Protein AF-A0A485AZN7-F1 (afdb_monomer_lite)

InterPro domains:
  IPR013689 ATP-dependent RNA helicase HrpB, C-terminal [PF08482] (53-185)

Secondary structure (DSSP, 8-state):
-HHHHHHH-GGGS---HHHHHHHHHHHHHHHH-TTS-PPP-SHHHHHHTHHHHTGGG-TT--SHHHHHTS-HHHHHHHHS-HHHHHHHHHHS-SEEE-TTS-EEEEE--SSSPPEEEEEGGGSTT--S--EETTTTEE-EEEEEPTTS-EEEEES-HHHHHHTTHHHHHHHHHHH-TTS---S-SSSS----S-TTSGGG------------------PPPPPP---------------------

pLDDT: mean 78.36, std 20.02, range [33.59, 95.06]

Radius of gyration: 31.73 Å; chains: 1; bounding box: 71×77×69 Å

Foldseek 3Di:
DLVVCLVVFPVLEQCDPLLVQLLLLLLVCCVLVVVDPRQDSPRVSCSVCCCQQPVVQCVPPDDSVVRRVTDNSVSVVVSDDPVVNVCSCQQVNQWDQFLLRDTWGWGGDNPDAIETEDALLSNQQAQFFDAGRVRRGGYFYQHAHPVSHGDDTDSTPNVCLVPVLVVVLVVCCVVPVQADRDNRRNRDRRDPDTPPPVVPDDPDDDDDDDDDDDDDDDDDDDDDDDDDDDDDDDDDDDDDDDDDD

Structure (mmCIF, N/CA/C/O backbone):
data_AF-A0A485AZN7-F1
#
_entry.id   AF-A0A485AZN7-F1
#
loop_
_atom_site.group_PDB
_atom_site.id
_atom_site.type_symbol
_atom_site.label_atom_id
_atom_site.label_alt_id
_atom_site.label_comp_id
_atom_site.label_asym_id
_atom_site.label_entity_id
_atom_site.label_seq_id
_atom_site.pdbx_PDB_ins_code
_atom_site.Cartn_x
_atom_site.Cartn_y
_atom_site.Cartn_z
_atom_site.occupancy
_atom_site.B_iso_or_equiv
_atom_site.auth_seq_id
_atom_site.auth_comp_id
_atom_site.auth_asym_id
_atom_site.auth_atom_id
_atom_site.pdbx_PDB_model_num
ATOM 1 N N . MET A 1 1 ? -14.462 -5.563 29.642 1.00 82.12 1 MET A N 1
ATOM 2 C CA . MET A 1 1 ? -14.001 -5.995 28.301 1.00 82.12 1 MET A CA 1
ATOM 3 C C . MET A 1 1 ? -12.682 -5.346 27.905 1.00 82.12 1 MET A C 1
ATOM 5 O O . MET A 1 1 ? -11.777 -6.098 27.582 1.00 82.12 1 MET A O 1
ATOM 9 N N . LEU A 1 2 ? -12.532 -4.016 27.990 1.00 84.88 2 LEU A N 1
ATOM 10 C CA . LEU A 1 2 ? -11.272 -3.328 27.648 1.00 84.88 2 LEU A CA 1
ATOM 11 C C . LEU A 1 2 ? -10.051 -3.851 28.419 1.00 84.88 2 LEU A C 1
ATOM 13 O O . LEU A 1 2 ? -9.043 -4.173 27.804 1.00 84.88 2 LEU A O 1
ATOM 17 N N . ASN A 1 3 ? -10.166 -4.065 29.733 1.00 85.94 3 ASN A N 1
ATOM 18 C CA . ASN A 1 3 ? -9.075 -4.665 30.520 1.00 85.94 3 ASN A CA 1
ATOM 19 C C . ASN A 1 3 ? -8.707 -6.080 30.042 1.00 85.94 3 ASN A C 1
ATOM 21 O O . ASN A 1 3 ? -7.535 -6.415 29.965 1.00 85.94 3 ASN A O 1
ATOM 25 N N . GLY A 1 4 ? -9.691 -6.872 29.608 1.00 84.81 4 GLY A N 1
ATOM 26 C CA . GLY A 1 4 ? -9.428 -8.190 29.026 1.00 84.81 4 GLY A CA 1
ATOM 27 C C . GLY A 1 4 ? -8.737 -8.128 27.657 1.00 84.81 4 GLY A C 1
ATOM 28 O O . GLY A 1 4 ? -8.046 -9.071 27.291 1.00 84.81 4 GLY A O 1
ATOM 29 N N . ILE A 1 5 ? -8.900 -7.030 26.908 1.00 86.06 5 ILE A N 1
ATOM 30 C CA . ILE A 1 5 ? -8.127 -6.764 25.682 1.00 86.06 5 ILE A CA 1
ATOM 31 C C . ILE A 1 5 ? -6.697 -6.356 26.053 1.00 86.06 5 ILE A C 1
ATOM 33 O O . ILE A 1 5 ? -5.763 -6.844 25.435 1.00 86.06 5 ILE A O 1
ATOM 37 N N . ARG A 1 6 ? -6.507 -5.540 27.099 1.00 88.69 6 ARG A N 1
ATOM 38 C CA . ARG A 1 6 ? -5.168 -5.186 27.607 1.00 88.69 6 ARG A CA 1
ATOM 39 C C . ARG A 1 6 ? -4.359 -6.403 28.039 1.00 88.69 6 ARG A C 1
ATOM 41 O O . ARG A 1 6 ? -3.183 -6.486 27.722 1.00 88.69 6 ARG A O 1
ATOM 48 N N . GLU A 1 7 ? -4.994 -7.353 28.718 1.00 86.50 7 GLU A N 1
ATOM 49 C CA . GLU A 1 7 ? -4.332 -8.576 29.187 1.00 86.50 7 GLU A CA 1
ATOM 50 C C . GLU A 1 7 ? -4.022 -9.567 28.058 1.00 86.50 7 GLU A C 1
ATOM 52 O O . GLU A 1 7 ? -3.012 -10.261 28.108 1.00 86.50 7 GLU A O 1
ATOM 57 N N . LYS A 1 8 ? -4.891 -9.662 27.041 1.00 85.31 8 LYS A N 1
ATOM 58 C CA . LYS A 1 8 ? -4.743 -10.626 25.933 1.00 85.31 8 LYS A CA 1
ATOM 59 C C . LYS A 1 8 ? -4.066 -10.049 24.682 1.00 85.31 8 LYS A C 1
ATOM 61 O O . LYS A 1 8 ? -3.789 -10.801 23.747 1.00 85.31 8 LYS A O 1
ATOM 66 N N . GLY A 1 9 ? -3.821 -8.742 24.656 1.00 88.19 9 GLY A N 1
ATOM 67 C CA . GLY A 1 9 ? -3.262 -8.010 23.521 1.00 88.19 9 GLY A CA 1
ATOM 68 C C . GLY A 1 9 ? -4.276 -7.720 22.411 1.00 88.19 9 GLY A C 1
ATOM 69 O O . GLY A 1 9 ? -5.433 -8.153 22.443 1.00 88.19 9 GLY A O 1
ATOM 70 N N . LEU A 1 10 ? -3.827 -7.002 21.377 1.00 86.94 10 LEU A N 1
ATOM 71 C CA . LEU A 1 10 ? -4.679 -6.599 20.246 1.00 86.94 10 LEU A CA 1
ATOM 72 C C . LEU A 1 10 ? -5.117 -7.779 19.363 1.00 86.94 10 LEU A C 1
ATOM 74 O O . LEU A 1 10 ? -6.062 -7.640 18.586 1.00 86.94 10 LEU A O 1
ATOM 78 N N . SER A 1 11 ? -4.489 -8.948 19.525 1.00 86.12 11 SER A N 1
ATOM 79 C CA . SER A 1 11 ? -4.780 -10.194 18.797 1.00 86.12 11 SER A CA 1
ATOM 80 C C . SER A 1 11 ? -6.215 -10.717 18.970 1.00 86.12 11 SER A C 1
ATOM 82 O O . SER A 1 11 ? -6.701 -11.516 18.166 1.00 86.12 11 SER A O 1
ATOM 84 N N . VAL A 1 12 ? -6.923 -10.277 20.017 1.00 87.06 12 VAL A N 1
ATOM 85 C CA . VAL A 1 12 ? -8.330 -10.646 20.248 1.00 87.06 12 VAL A CA 1
ATOM 86 C C . VAL A 1 12 ? -9.299 -9.937 19.304 1.00 87.06 12 VAL A C 1
ATOM 88 O O . VAL A 1 12 ? -10.438 -10.388 19.149 1.00 87.06 12 VAL A O 1
ATOM 91 N N . LEU A 1 13 ? -8.861 -8.834 18.697 1.00 87.25 13 LEU A N 1
ATOM 92 C CA . LEU A 1 13 ? -9.620 -8.064 17.723 1.00 87.25 13 LEU A CA 1
ATOM 93 C C . LEU A 1 13 ? -9.476 -8.676 16.326 1.00 87.25 13 LEU A C 1
ATOM 95 O O . LEU A 1 13 ? -8.542 -9.424 16.038 1.00 87.25 13 LEU A O 1
ATOM 99 N N . ASN A 1 14 ? -10.419 -8.360 15.442 1.00 88.88 14 ASN A N 1
ATOM 100 C CA . ASN A 1 14 ? -10.386 -8.836 14.064 1.00 88.88 14 ASN A CA 1
ATOM 101 C C . ASN A 1 14 ? -9.575 -7.887 13.173 1.00 88.88 14 ASN A C 1
ATOM 103 O O . ASN A 1 14 ? -10.125 -6.997 12.523 1.00 88.88 14 ASN A O 1
ATOM 107 N N . TRP A 1 15 ? -8.258 -8.085 13.157 1.00 90.19 15 TRP A N 1
ATOM 108 C CA . TRP A 1 15 ? -7.349 -7.378 12.259 1.00 90.19 15 TRP A CA 1
ATOM 109 C C . TRP A 1 15 ? -7.463 -7.938 10.844 1.00 90.19 15 TRP A C 1
ATOM 111 O O . TRP A 1 15 ? -6.851 -8.942 10.483 1.00 90.19 15 TRP A O 1
ATOM 121 N N . THR A 1 16 ? -8.299 -7.292 10.035 1.00 92.69 16 THR A N 1
ATOM 122 C CA . THR A 1 16 ? -8.355 -7.564 8.599 1.00 92.69 16 THR A CA 1
ATOM 123 C C . THR A 1 16 ? -7.105 -7.011 7.917 1.00 92.69 16 THR A C 1
ATOM 125 O O . THR A 1 16 ? -6.485 -6.068 8.408 1.00 92.69 16 THR A O 1
ATOM 128 N N . ALA A 1 17 ? -6.760 -7.538 6.739 1.00 91.38 17 ALA A N 1
ATOM 129 C CA . ALA A 1 17 ? -5.624 -7.030 5.966 1.00 91.38 17 ALA A CA 1
ATOM 130 C C . ALA A 1 17 ? -5.731 -5.516 5.684 1.00 91.38 17 ALA A C 1
ATOM 132 O O . ALA A 1 17 ? -4.724 -4.815 5.671 1.00 91.38 17 ALA A O 1
ATOM 133 N N . GLU A 1 18 ? -6.947 -4.993 5.507 1.00 91.75 18 GLU A N 1
ATOM 134 C CA . GLU A 1 18 ? -7.181 -3.558 5.320 1.00 91.75 18 GLU A CA 1
ATOM 135 C C . GLU A 1 18 ? -6.970 -2.742 6.603 1.00 91.75 18 GLU A C 1
ATOM 137 O O . GLU A 1 18 ? -6.446 -1.630 6.534 1.00 91.75 18 GLU A O 1
ATOM 142 N N . ALA A 1 19 ? -7.367 -3.273 7.767 1.00 93.06 19 ALA A N 1
ATOM 143 C CA . ALA A 1 19 ? -7.120 -2.634 9.060 1.00 93.06 19 ALA A CA 1
ATOM 144 C C . ALA A 1 19 ? -5.619 -2.592 9.369 1.00 93.06 19 ALA A C 1
ATOM 146 O O . ALA A 1 19 ? -5.104 -1.554 9.782 1.00 93.06 19 ALA A O 1
ATOM 147 N N . GLU A 1 20 ? -4.916 -3.691 9.086 1.00 93.50 20 GLU A N 1
ATOM 148 C CA . GLU A 1 20 ? -3.466 -3.781 9.232 1.00 93.50 20 GLU A CA 1
ATOM 149 C C . GLU A 1 20 ? -2.768 -2.776 8.308 1.00 93.50 20 GLU A C 1
ATOM 151 O O . GLU A 1 20 ? -1.967 -1.967 8.759 1.00 93.50 20 GLU A O 1
ATOM 156 N N . GLN A 1 21 ? -3.135 -2.733 7.022 1.00 94.50 21 GLN A N 1
ATOM 157 C CA . GLN A 1 21 ? -2.571 -1.761 6.082 1.00 94.50 21 GLN A CA 1
ATOM 158 C C . GLN A 1 21 ? -2.873 -0.312 6.483 1.00 94.50 21 GLN A C 1
ATOM 160 O O . GLN A 1 21 ? -2.025 0.555 6.291 1.00 94.50 21 GLN A O 1
ATOM 165 N N . LEU A 1 22 ? -4.037 -0.022 7.072 1.00 94.00 22 LEU A N 1
ATOM 166 C CA . LEU A 1 22 ? -4.319 1.305 7.622 1.00 94.00 22 LEU A CA 1
ATOM 167 C C . LEU A 1 22 ? -3.398 1.636 8.806 1.00 94.00 22 LEU A C 1
ATOM 169 O O . LEU A 1 22 ? -2.848 2.735 8.839 1.00 94.00 22 LEU A O 1
ATOM 173 N N . ARG A 1 23 ? -3.201 0.699 9.744 1.00 94.12 23 ARG A N 1
ATOM 174 C CA . ARG A 1 23 ? -2.265 0.856 10.871 1.00 94.12 23 ARG A CA 1
ATOM 175 C C . ARG A 1 23 ? -0.847 1.129 10.368 1.00 94.12 23 ARG A C 1
ATOM 177 O O . ARG A 1 23 ? -0.215 2.082 10.808 1.00 94.12 23 ARG A O 1
ATOM 184 N N . LEU A 1 24 ? -0.388 0.356 9.386 1.00 94.31 24 LEU A N 1
ATOM 185 C CA . LEU A 1 24 ? 0.930 0.515 8.769 1.00 94.31 24 LEU A CA 1
ATOM 186 C C . LEU A 1 24 ? 1.073 1.861 8.051 1.00 94.31 24 LEU A C 1
ATOM 188 O O . LEU A 1 24 ? 2.077 2.540 8.230 1.00 94.31 24 LEU A O 1
ATOM 192 N N . ARG A 1 25 ? 0.051 2.304 7.308 1.00 94.12 25 ARG A N 1
ATOM 193 C CA . ARG A 1 25 ? 0.036 3.643 6.695 1.00 94.12 25 ARG A CA 1
ATOM 194 C C . ARG A 1 25 ? 0.178 4.742 7.745 1.00 94.12 25 ARG A C 1
ATOM 196 O O . ARG A 1 25 ? 0.944 5.670 7.531 1.00 94.12 25 ARG A O 1
ATOM 203 N N . LEU A 1 26 ? -0.527 4.644 8.871 1.00 93.31 26 LEU A N 1
ATOM 204 C CA . LEU A 1 26 ? -0.417 5.621 9.960 1.00 93.31 26 LEU A CA 1
ATOM 205 C C . LEU A 1 26 ? 0.980 5.630 10.581 1.00 93.31 26 LEU A C 1
ATOM 207 O O . LEU A 1 26 ? 1.535 6.699 10.817 1.00 93.31 26 LEU A O 1
ATOM 211 N N . HIS A 1 27 ? 1.565 4.450 10.777 1.00 93.06 27 HIS A N 1
ATOM 212 C CA . HIS A 1 27 ? 2.931 4.316 11.268 1.00 93.06 27 HIS A CA 1
ATOM 213 C C . HIS A 1 27 ? 3.938 4.977 10.316 1.00 93.06 27 HIS A C 1
ATOM 215 O O . HIS A 1 27 ? 4.737 5.812 10.736 1.00 93.06 27 HIS A O 1
ATOM 221 N N . CYS A 1 28 ? 3.848 4.683 9.016 1.00 92.44 28 CYS A N 1
ATOM 222 C CA . CYS A 1 28 ? 4.684 5.315 7.998 1.00 92.44 28 CYS A CA 1
ATOM 223 C C . CYS A 1 28 ? 4.450 6.831 7.915 1.00 92.44 28 CYS A C 1
ATOM 225 O O . CYS A 1 28 ? 5.402 7.588 7.753 1.00 92.44 28 CYS A O 1
ATOM 227 N N . ALA A 1 29 ? 3.205 7.296 8.044 1.00 91.94 29 ALA A N 1
ATOM 228 C CA . ALA A 1 29 ? 2.884 8.721 8.018 1.00 91.94 29 ALA A CA 1
ATOM 229 C C . ALA A 1 29 ? 3.538 9.466 9.190 1.00 91.94 29 ALA A C 1
ATOM 231 O O . ALA A 1 29 ? 4.145 10.511 8.971 1.00 91.94 29 ALA A O 1
ATOM 232 N N . ALA A 1 30 ? 3.501 8.892 10.397 1.00 91.81 30 ALA A N 1
ATOM 233 C CA . ALA A 1 30 ? 4.180 9.448 11.566 1.00 91.81 30 ALA A CA 1
ATOM 234 C C . ALA A 1 30 ? 5.703 9.562 11.367 1.00 91.81 30 ALA A C 1
ATOM 236 O O . ALA A 1 30 ? 6.308 10.533 11.815 1.00 91.81 30 ALA A O 1
ATOM 237 N N . GLN A 1 31 ? 6.320 8.605 10.665 1.00 90.81 31 GLN A N 1
ATOM 238 C CA . GLN A 1 31 ? 7.755 8.635 10.370 1.00 90.81 31 GLN A CA 1
ATOM 239 C C . GLN A 1 31 ? 8.124 9.611 9.242 1.00 90.81 31 GLN A C 1
ATOM 241 O O . GLN A 1 31 ? 9.112 10.335 9.342 1.00 90.81 31 GLN A O 1
ATOM 246 N N . TRP A 1 32 ? 7.376 9.608 8.136 1.00 90.56 32 TRP A N 1
ATOM 247 C CA . TRP A 1 32 ? 7.744 10.341 6.918 1.00 90.56 32 TRP A CA 1
ATOM 248 C C . TRP A 1 32 ? 7.232 11.781 6.900 1.00 90.56 32 TRP A C 1
ATOM 250 O O . TRP A 1 32 ? 7.804 12.621 6.203 1.00 90.56 32 T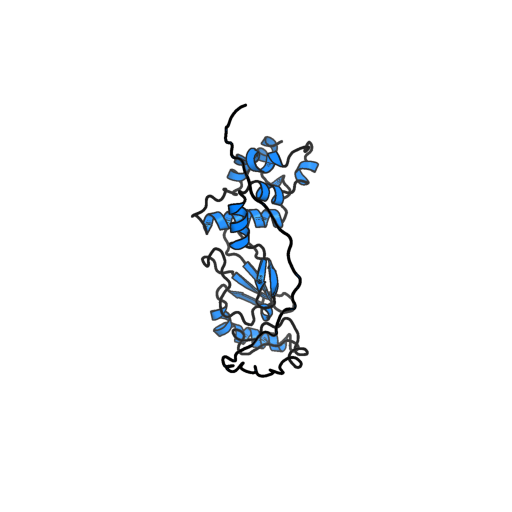RP A O 1
ATOM 260 N N . LEU A 1 33 ? 6.172 12.067 7.659 1.00 90.25 33 LEU A N 1
ATOM 261 C CA . LEU A 1 33 ? 5.532 13.376 7.779 1.00 90.25 33 LEU A CA 1
ATOM 262 C C . LEU A 1 33 ? 5.469 13.803 9.260 1.00 90.25 33 LEU A C 1
ATOM 264 O O . LEU A 1 33 ? 4.370 13.972 9.796 1.00 90.25 33 LEU A O 1
ATOM 268 N N . PRO A 1 34 ? 6.627 13.996 9.927 1.00 89.31 34 PRO A N 1
ATOM 269 C CA . PRO A 1 34 ? 6.689 14.335 11.352 1.00 89.31 34 PRO A CA 1
ATOM 270 C C . PRO A 1 34 ? 6.165 15.745 11.668 1.00 89.31 34 PRO A C 1
ATOM 272 O O . PRO A 1 34 ? 5.978 16.083 12.832 1.00 89.31 34 PRO A O 1
ATOM 275 N N . GLU A 1 35 ? 5.924 16.576 10.647 1.00 88.50 35 GLU A N 1
ATOM 276 C CA . GLU A 1 35 ? 5.314 17.908 10.801 1.00 88.50 35 GLU A CA 1
ATOM 277 C C . GLU A 1 35 ? 3.885 17.845 11.362 1.00 88.50 35 GLU A C 1
ATOM 279 O O . GLU A 1 35 ? 3.395 18.818 11.934 1.00 88.50 35 GLU A O 1
ATOM 284 N N . GLU A 1 36 ? 3.193 16.722 11.171 1.00 87.75 36 GLU A N 1
ATOM 285 C CA . GLU A 1 36 ? 1.808 16.548 11.593 1.00 87.75 36 GLU A CA 1
ATOM 286 C C . GLU A 1 36 ? 1.727 15.711 12.872 1.00 87.75 36 GLU A C 1
ATOM 288 O O . GLU A 1 36 ? 2.488 14.766 13.078 1.00 87.75 36 GLU A O 1
ATOM 293 N N . ALA A 1 37 ? 0.732 15.998 13.711 1.00 88.62 37 ALA A N 1
ATOM 294 C CA . ALA A 1 37 ? 0.4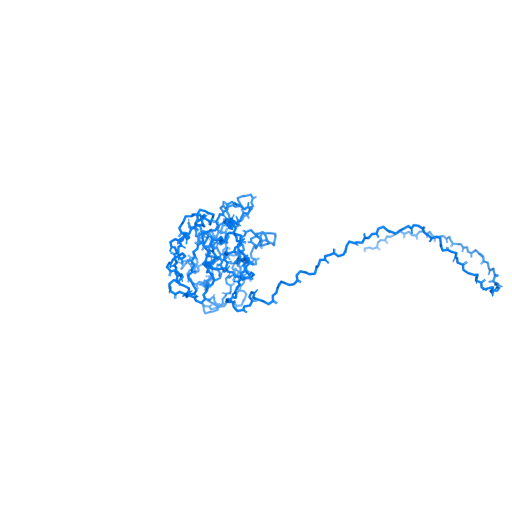80 15.260 14.945 1.00 88.62 37 ALA A CA 1
ATOM 295 C C . ALA A 1 37 ? -0.259 13.933 14.676 1.00 88.62 37 ALA A C 1
ATOM 297 O O . ALA A 1 37 ? -1.419 13.760 15.060 1.00 88.62 37 ALA A O 1
ATOM 298 N N . TRP A 1 38 ? 0.394 13.003 13.975 1.00 90.12 38 TRP A N 1
ATOM 299 C CA . TRP A 1 38 ? -0.142 11.661 13.753 1.00 90.12 38 TRP A CA 1
ATOM 300 C C . TRP A 1 38 ? -0.273 10.898 15.079 1.00 90.12 38 TRP A C 1
ATOM 302 O O . TRP A 1 38 ? 0.637 10.949 15.909 1.00 90.12 38 TRP A O 1
ATOM 312 N N . PRO A 1 39 ? -1.378 10.165 15.298 1.00 89.94 39 PRO A N 1
ATOM 313 C CA . PRO A 1 39 ? -1.509 9.331 16.481 1.00 89.94 39 PRO A CA 1
ATOM 314 C C . PRO A 1 39 ? -0.513 8.166 16.451 1.00 89.94 39 PRO A C 1
ATOM 316 O O . PRO A 1 39 ? -0.287 7.554 15.407 1.00 89.94 39 PRO A O 1
ATOM 319 N N . ALA A 1 40 ? 0.026 7.822 17.619 1.00 89.19 40 ALA A N 1
ATOM 320 C CA . ALA A 1 40 ? 0.849 6.634 17.800 1.00 89.19 40 ALA A CA 1
ATOM 321 C C . ALA A 1 40 ? -0.010 5.362 17.652 1.00 89.19 40 ALA A C 1
ATOM 323 O O . ALA A 1 40 ? -1.068 5.235 18.274 1.00 89.19 40 ALA A O 1
ATOM 324 N N . VAL A 1 41 ? 0.434 4.439 16.796 1.00 89.75 41 VAL A N 1
ATOM 325 C CA . VAL A 1 41 ? -0.303 3.221 16.397 1.00 89.75 41 VAL A CA 1
ATOM 326 C C . VAL A 1 41 ? 0.471 1.924 16.664 1.00 89.75 41 VAL A C 1
ATOM 328 O O . VAL A 1 41 ? 0.118 0.851 16.169 1.00 89.75 41 VAL A O 1
ATOM 331 N N . ASP A 1 42 ? 1.545 2.018 17.440 1.00 89.44 42 ASP A N 1
ATOM 332 C CA . ASP A 1 42 ? 2.204 0.885 18.079 1.00 89.44 42 ASP A CA 1
ATOM 333 C C . ASP A 1 42 ? 1.263 0.190 19.075 1.00 89.44 42 ASP A C 1
ATOM 335 O O . ASP A 1 42 ? 0.329 0.792 19.616 1.00 89.44 42 ASP A O 1
ATOM 339 N N . GLU A 1 43 ? 1.496 -1.105 19.303 1.00 88.56 43 GLU A N 1
ATOM 340 C CA . GLU A 1 43 ? 0.610 -1.940 20.119 1.00 88.56 43 GLU A CA 1
ATOM 341 C C . GLU A 1 43 ? 0.395 -1.350 21.520 1.00 88.56 43 GLU A C 1
ATOM 343 O O . GLU A 1 43 ? -0.743 -1.248 21.981 1.00 88.56 43 GLU A O 1
ATOM 348 N N . THR A 1 44 ? 1.463 -0.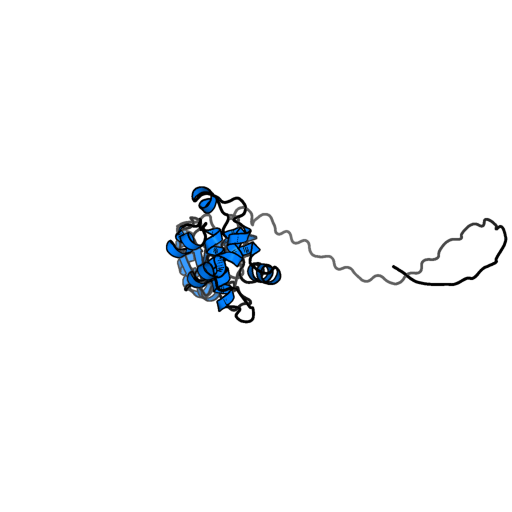874 22.160 1.00 89.94 44 THR A N 1
ATOM 349 C CA . THR A 1 44 ? 1.408 -0.245 23.484 1.00 89.94 44 THR A CA 1
ATOM 350 C C . THR A 1 44 ? 0.516 0.997 23.489 1.00 89.94 44 THR A C 1
ATOM 352 O O . THR A 1 44 ? -0.364 1.116 24.346 1.00 89.94 44 THR A O 1
ATOM 355 N N . SER A 1 45 ? 0.685 1.902 22.520 1.00 91.50 45 SER A N 1
ATOM 356 C CA . SER A 1 45 ? -0.130 3.119 22.419 1.00 91.50 45 SER A CA 1
ATOM 357 C C . SER A 1 45 ? -1.596 2.816 22.110 1.00 91.50 45 SER A C 1
ATOM 359 O O . SER A 1 45 ? -2.494 3.418 22.705 1.00 91.50 45 SER A O 1
ATOM 361 N N . LEU A 1 46 ? -1.869 1.840 21.241 1.00 91.88 46 LEU A N 1
ATOM 362 C CA . LEU A 1 46 ? -3.234 1.413 20.922 1.00 91.88 46 LEU A CA 1
ATOM 363 C C . LEU A 1 46 ? -3.938 0.763 22.119 1.00 91.88 46 LEU A C 1
ATOM 365 O O . LEU A 1 46 ? -5.133 0.995 22.309 1.00 91.88 46 LEU A O 1
ATOM 369 N N . LEU A 1 47 ? -3.216 -0.009 22.941 1.00 91.75 47 LEU A N 1
ATOM 370 C CA . LEU A 1 47 ? -3.735 -0.594 24.184 1.00 91.75 47 LEU A CA 1
ATOM 371 C C . LEU A 1 47 ? -3.974 0.461 25.277 1.00 91.75 47 LEU A C 1
ATOM 373 O O . LEU A 1 47 ? -4.928 0.350 26.058 1.00 91.75 47 LEU A O 1
ATOM 377 N N . ALA A 1 48 ? -3.136 1.498 25.331 1.00 91.44 48 ALA A N 1
ATOM 378 C CA . ALA A 1 48 ? -3.306 2.623 26.247 1.00 91.44 48 ALA A CA 1
ATOM 379 C C . ALA A 1 48 ? -4.512 3.502 25.874 1.00 91.44 48 ALA A C 1
ATOM 381 O O . ALA A 1 48 ? -5.182 4.027 26.758 1.00 91.44 48 ALA A O 1
ATOM 382 N N . THR A 1 49 ? -4.819 3.623 24.580 1.00 91.81 49 THR A N 1
ATOM 383 C CA . THR A 1 49 ? -5.857 4.523 24.046 1.00 91.81 49 THR A CA 1
ATOM 384 C C . THR A 1 49 ? -7.149 3.816 23.620 1.00 91.81 49 THR A C 1
ATOM 386 O O . THR A 1 49 ? -7.969 4.411 22.918 1.00 91.81 49 THR A O 1
ATOM 389 N N . LEU A 1 50 ? -7.386 2.571 24.057 1.00 90.88 50 LEU A N 1
ATOM 390 C CA . LEU A 1 50 ? -8.584 1.785 23.708 1.00 90.88 50 LEU A CA 1
ATOM 391 C C . LEU A 1 50 ? -9.901 2.538 23.963 1.00 90.88 50 LEU A C 1
ATOM 393 O O . LEU A 1 50 ? -10.839 2.437 23.173 1.00 90.88 50 LEU A O 1
ATOM 397 N N . GLU A 1 51 ? -9.982 3.310 25.046 1.00 91.19 51 GLU A N 1
ATOM 398 C CA . GLU A 1 51 ? -11.150 4.125 25.386 1.00 91.19 51 GLU A CA 1
ATOM 399 C C . GLU A 1 51 ? -11.417 5.238 24.366 1.00 91.19 51 GLU A C 1
ATOM 401 O O . GLU A 1 51 ? -12.562 5.645 24.193 1.00 91.19 51 GLU A O 1
ATOM 406 N N . ALA A 1 52 ? -10.388 5.734 23.680 1.00 90.44 52 ALA A N 1
ATOM 407 C CA . ALA A 1 52 ? -10.532 6.816 22.714 1.00 90.44 52 ALA A CA 1
ATOM 408 C C . ALA A 1 52 ? -10.994 6.304 21.343 1.00 90.44 52 ALA A C 1
ATOM 410 O O . ALA A 1 52 ? -11.881 6.900 20.732 1.00 90.44 52 ALA A O 1
ATOM 411 N N . TRP A 1 53 ? -10.405 5.208 20.854 1.00 91.56 53 TRP A N 1
ATOM 412 C CA . TRP A 1 53 ? -10.630 4.750 19.478 1.00 91.56 53 TRP A CA 1
ATOM 413 C C . TRP A 1 53 ? -11.591 3.558 19.369 1.00 91.56 53 TRP A C 1
ATOM 415 O O . TRP A 1 53 ? -12.383 3.495 18.427 1.00 91.56 53 TRP A O 1
ATOM 425 N N . LEU A 1 54 ? -11.566 2.624 20.329 1.00 90.06 54 LEU A N 1
ATOM 426 C CA . LEU A 1 54 ? -12.348 1.385 20.268 1.00 90.06 54 LEU A CA 1
ATOM 427 C C . LEU A 1 54 ? -13.688 1.505 21.004 1.00 90.06 54 LEU A C 1
ATOM 429 O O . LEU A 1 54 ? -14.711 1.077 20.474 1.00 90.06 54 LEU A O 1
ATOM 433 N N . LEU A 1 55 ? -13.710 2.111 22.197 1.00 89.19 55 LEU A N 1
ATOM 434 C CA . LEU A 1 55 ? -14.921 2.229 23.025 1.00 89.19 55 LEU A CA 1
ATOM 435 C C . LEU A 1 55 ? -16.127 2.855 22.293 1.00 89.19 55 LEU A C 1
ATOM 437 O O . LEU A 1 55 ? -17.220 2.304 22.437 1.00 89.19 55 LEU A O 1
ATOM 441 N N . PRO A 1 56 ? -15.982 3.912 21.461 1.00 89.88 56 PRO A N 1
ATOM 442 C CA . PRO A 1 56 ? -17.113 4.461 20.708 1.00 89.88 56 PRO A CA 1
ATOM 443 C C . PRO A 1 56 ? -17.758 3.455 19.742 1.00 89.88 56 PRO A C 1
ATOM 445 O O . PRO A 1 56 ? -18.945 3.558 19.449 1.00 89.88 56 PRO A O 1
ATOM 448 N N . GLN A 1 57 ? -16.993 2.469 19.261 1.00 86.50 57 GLN A N 1
ATOM 449 C CA . GLN A 1 57 ? -17.477 1.416 18.361 1.00 86.50 57 GLN A CA 1
ATOM 450 C C . GLN A 1 57 ? -18.025 0.193 19.110 1.00 86.50 57 GLN A C 1
ATOM 452 O O . GLN A 1 57 ? -18.621 -0.687 18.498 1.00 86.50 57 GLN A O 1
ATOM 457 N N . MET A 1 58 ? -17.859 0.124 20.435 1.00 85.69 58 MET A N 1
ATOM 458 C CA . MET A 1 58 ? -18.312 -1.002 21.260 1.00 85.69 58 MET A CA 1
ATOM 459 C C . MET A 1 58 ? -19.763 -0.875 21.750 1.00 85.69 58 MET A C 1
ATOM 461 O O . MET A 1 58 ? -20.195 -1.654 22.604 1.00 85.69 58 MET A O 1
ATOM 465 N N . SER A 1 59 ? -20.539 0.077 21.223 1.00 84.25 59 SER A N 1
ATOM 466 C CA . SER A 1 59 ? -21.956 0.218 21.571 1.00 84.25 59 SER A CA 1
ATOM 467 C C . SER A 1 59 ? -22.727 -1.070 21.241 1.00 84.25 59 SER A C 1
ATOM 469 O O . SER A 1 59 ? -22.728 -1.527 20.100 1.00 84.25 59 SER A O 1
ATOM 471 N N . GLY A 1 60 ? -23.347 -1.693 22.249 1.00 80.81 60 GLY A N 1
ATOM 472 C CA . GLY A 1 60 ? -24.083 -2.958 22.099 1.00 80.81 60 GLY A CA 1
ATOM 473 C C . GLY A 1 60 ? -23.219 -4.228 22.043 1.00 80.81 60 GLY A C 1
ATOM 474 O O . GLY A 1 60 ? -23.740 -5.323 21.815 1.00 80.81 60 GLY A O 1
ATOM 475 N N . VAL A 1 61 ? -21.902 -4.130 22.265 1.00 85.75 61 VAL A N 1
ATOM 476 C CA . VAL A 1 61 ? -21.001 -5.292 22.286 1.00 85.75 61 VAL A CA 1
ATOM 477 C C . VAL A 1 61 ? -20.961 -5.907 23.682 1.00 85.75 61 VAL A C 1
ATOM 479 O O . VAL A 1 61 ? -20.307 -5.399 24.590 1.00 85.75 61 VAL A O 1
ATOM 482 N N . HIS A 1 62 ? -21.625 -7.054 23.839 1.00 83.12 62 HIS A N 1
ATOM 483 C CA . HIS A 1 62 ? -21.703 -7.772 25.122 1.00 83.12 62 HIS A CA 1
ATOM 484 C C . HIS A 1 62 ? -21.052 -9.165 25.106 1.00 83.12 62 HIS A C 1
ATOM 486 O O . HIS A 1 62 ? -21.044 -9.854 26.121 1.00 83.12 62 HIS A O 1
ATOM 492 N N . SER A 1 63 ? -20.481 -9.602 23.977 1.00 85.06 63 SER A N 1
ATOM 493 C CA . SER A 1 63 ? -19.827 -10.915 23.855 1.00 85.06 63 SER A CA 1
ATOM 494 C C . SER A 1 63 ? -18.494 -10.853 23.103 1.00 85.06 63 SER A C 1
ATOM 496 O O . SER A 1 63 ? -18.271 -9.964 22.283 1.00 85.06 63 SER A O 1
ATOM 498 N N . LEU A 1 64 ? -17.609 -11.833 23.334 1.00 81.56 64 LEU A N 1
ATOM 499 C CA . LEU A 1 64 ? -16.348 -11.965 22.581 1.00 81.56 64 LEU A CA 1
ATOM 500 C C . LEU A 1 64 ? -16.582 -12.190 21.080 1.00 81.56 64 LEU A C 1
ATOM 502 O O . LEU A 1 64 ? -15.786 -11.752 20.254 1.00 81.56 64 LEU A O 1
ATOM 506 N N . ARG A 1 65 ? -17.688 -12.852 20.717 1.00 84.44 65 ARG A N 1
ATOM 507 C CA . ARG A 1 65 ? -18.084 -13.026 19.315 1.00 84.44 65 ARG A CA 1
ATOM 508 C C . ARG A 1 65 ? -18.393 -11.678 18.666 1.00 84.44 65 ARG A C 1
ATOM 510 O O . ARG A 1 65 ? -17.926 -11.429 17.562 1.00 84.44 65 ARG A O 1
ATOM 517 N N . ALA A 1 66 ? -19.137 -10.818 19.361 1.00 86.06 66 ALA A N 1
ATOM 518 C CA . ALA A 1 66 ? -19.425 -9.466 18.892 1.00 86.06 66 ALA A CA 1
ATOM 519 C C . ALA A 1 66 ? -18.152 -8.606 18.818 1.00 86.06 66 ALA A C 1
ATOM 521 O O . ALA A 1 66 ? -17.996 -7.847 17.870 1.00 86.06 66 ALA A O 1
ATOM 522 N N . LEU A 1 67 ? -17.196 -8.793 19.738 1.00 85.38 67 LEU A N 1
ATOM 523 C CA . LEU A 1 67 ? -15.898 -8.112 19.681 1.00 85.38 67 LEU A CA 1
ATOM 524 C C . LEU A 1 67 ? -15.116 -8.450 18.399 1.00 85.38 67 LEU A C 1
ATOM 526 O O . LEU A 1 67 ? -14.559 -7.558 17.768 1.00 85.38 67 LEU A O 1
ATOM 530 N N . ARG A 1 68 ? -15.118 -9.719 17.967 1.00 84.75 68 ARG A N 1
ATOM 531 C CA . ARG A 1 68 ? -14.504 -10.126 16.687 1.00 84.75 68 ARG A CA 1
ATOM 532 C C . ARG A 1 68 ? -15.271 -9.635 15.453 1.00 84.75 68 ARG A C 1
ATOM 534 O O . ARG A 1 68 ? -14.724 -9.667 14.359 1.00 84.75 68 ARG A O 1
ATOM 541 N N . ALA A 1 69 ? -16.522 -9.210 15.599 1.00 86.88 69 ALA A N 1
ATOM 542 C CA . ALA A 1 69 ? -17.307 -8.664 14.495 1.00 86.88 69 ALA A CA 1
ATOM 543 C C . ALA A 1 69 ? -17.071 -7.157 14.277 1.00 86.88 69 ALA A C 1
ATOM 545 O O . ALA A 1 69 ? -17.592 -6.603 13.314 1.00 86.88 69 ALA A O 1
ATOM 546 N N . LEU A 1 70 ? -16.304 -6.495 15.152 1.00 88.81 70 LEU A N 1
ATOM 547 C CA . LEU A 1 70 ? -16.010 -5.070 15.030 1.00 88.81 70 LEU A CA 1
ATOM 548 C C . LEU A 1 70 ? -15.134 -4.766 13.810 1.00 88.81 70 LEU A C 1
ATOM 550 O O . LEU A 1 70 ? -14.116 -5.423 13.584 1.00 88.81 70 LEU A O 1
ATOM 554 N N . ASP A 1 71 ? -15.503 -3.720 13.067 1.00 90.25 71 ASP A N 1
ATOM 555 C CA . ASP A 1 71 ? -14.676 -3.168 11.992 1.00 90.25 71 ASP A CA 1
ATOM 556 C C . ASP A 1 71 ? -13.594 -2.251 12.590 1.00 90.25 71 ASP A C 1
ATOM 558 O O . ASP A 1 71 ? -13.799 -1.059 12.838 1.00 90.25 71 ASP A O 1
ATOM 562 N N . ILE A 1 72 ? -12.414 -2.831 12.819 1.00 91.88 72 ILE A N 1
ATOM 563 C CA . ILE A 1 72 ? -11.243 -2.125 13.357 1.00 91.88 72 ILE A CA 1
ATOM 564 C C . ILE A 1 72 ? -10.753 -1.030 12.406 1.00 91.88 72 ILE A C 1
ATOM 566 O O . ILE A 1 72 ? -10.331 0.037 12.852 1.00 91.88 72 ILE A O 1
ATOM 570 N N . ARG A 1 73 ? -10.861 -1.245 11.092 1.00 92.62 73 ARG A N 1
ATOM 571 C CA . ARG A 1 73 ? -10.477 -0.246 10.090 1.00 92.62 73 ARG A CA 1
ATOM 572 C C . ARG A 1 73 ? -11.365 0.992 10.226 1.00 92.62 73 ARG A C 1
ATOM 574 O O . ARG A 1 73 ? -10.853 2.110 10.216 1.00 92.62 73 ARG A O 1
ATOM 581 N N . GLN A 1 74 ? -12.676 0.808 10.384 1.00 91.69 74 GLN A N 1
ATOM 582 C CA . GLN A 1 74 ? -13.602 1.922 10.602 1.00 91.69 74 GLN A CA 1
ATOM 583 C C . GLN A 1 74 ? -13.378 2.600 11.961 1.00 91.69 74 GLN A C 1
ATOM 585 O O . GLN A 1 74 ? -13.436 3.827 12.035 1.00 91.69 74 GLN A O 1
ATOM 590 N N . ALA A 1 75 ? -13.069 1.837 13.013 1.00 92.56 75 ALA A N 1
ATOM 591 C CA . ALA A 1 75 ? -12.741 2.379 14.331 1.00 92.56 75 ALA A CA 1
ATOM 592 C C . ALA A 1 75 ? -11.528 3.323 14.280 1.00 92.56 75 ALA A C 1
ATOM 594 O O . ALA A 1 75 ? -11.623 4.476 14.703 1.00 92.56 75 ALA A O 1
ATOM 595 N N . LEU A 1 76 ? -10.423 2.867 13.677 1.00 92.06 76 LEU A N 1
ATOM 596 C CA . LEU A 1 76 ? -9.215 3.671 13.489 1.00 92.06 76 LEU A CA 1
ATOM 597 C C . LEU A 1 76 ? -9.487 4.896 12.614 1.00 92.06 76 LEU A C 1
ATOM 599 O O . LEU A 1 76 ? -9.097 6.000 12.978 1.00 92.06 76 LEU A O 1
ATOM 603 N N . GLN A 1 77 ? -10.209 4.742 11.497 1.00 91.44 77 GLN A N 1
ATOM 604 C CA . GLN A 1 77 ? -10.580 5.896 10.674 1.00 91.44 77 GLN A CA 1
ATOM 605 C C . GLN A 1 77 ? -11.374 6.916 11.477 1.00 91.44 77 GLN A C 1
ATOM 607 O O . GLN A 1 77 ? -11.022 8.086 11.448 1.00 91.44 77 GLN A O 1
ATOM 612 N N . ASN A 1 78 ? -12.404 6.493 12.211 1.00 91.50 78 ASN A N 1
ATOM 613 C CA . ASN A 1 78 ? -13.259 7.386 12.988 1.00 91.50 78 ASN A CA 1
ATOM 614 C C . ASN A 1 78 ? -12.517 8.127 14.101 1.00 91.50 78 ASN A C 1
ATOM 616 O O . ASN A 1 78 ? -12.889 9.256 14.415 1.00 91.50 78 ASN A O 1
ATOM 620 N N . TRP A 1 79 ? -11.470 7.519 14.650 1.00 92.12 79 TRP A N 1
ATOM 621 C CA . TRP A 1 79 ? -10.611 8.141 15.646 1.00 92.12 79 TRP A CA 1
ATOM 622 C C . TRP A 1 79 ? -9.740 9.266 15.072 1.00 92.12 79 TRP A C 1
ATOM 624 O O . TRP A 1 79 ? -9.505 10.266 15.749 1.00 92.12 79 TRP A O 1
ATOM 634 N N . LEU A 1 80 ? -9.304 9.158 13.812 1.00 90.94 80 LEU A N 1
ATOM 635 C CA . LEU A 1 80 ? -8.478 10.196 13.202 1.00 90.94 80 LEU A CA 1
ATOM 636 C C . LEU A 1 80 ? -9.251 11.506 12.964 1.00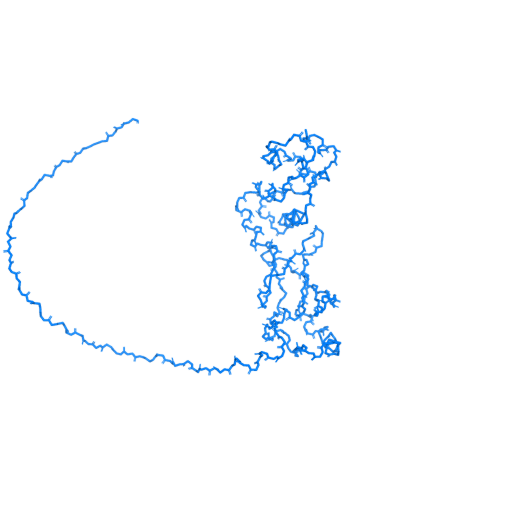 90.94 80 LEU A C 1
ATOM 638 O O . LEU A 1 80 ? -10.361 11.476 12.430 1.00 90.94 80 LEU A O 1
ATOM 642 N N . PRO A 1 81 ? -8.653 12.680 13.221 1.00 91.19 81 PRO A N 1
ATOM 643 C CA . PRO A 1 81 ? -9.174 13.957 12.741 1.00 91.19 81 PRO A CA 1
ATOM 644 C C . PRO A 1 81 ? -9.330 13.974 11.215 1.00 91.19 81 PRO A C 1
ATOM 646 O O . PRO A 1 81 ? -8.476 13.472 10.484 1.00 91.19 81 PRO A O 1
ATOM 649 N N . TRP A 1 82 ? -10.401 14.595 10.716 1.00 90.25 82 TRP A N 1
ATOM 650 C CA . TRP A 1 82 ? -10.698 14.652 9.279 1.00 90.25 82 TRP A CA 1
ATOM 651 C C . TRP A 1 82 ? -9.548 15.207 8.409 1.00 90.25 82 TRP A C 1
ATOM 653 O O . TRP A 1 82 ? -9.258 14.583 7.387 1.00 90.25 82 TRP A O 1
ATOM 663 N N . PRO A 1 83 ? -8.820 16.278 8.804 1.00 92.12 83 PRO A N 1
ATOM 664 C CA . PRO A 1 83 ? -7.682 16.767 8.020 1.00 92.12 83 PRO A CA 1
ATOM 665 C C . PRO A 1 83 ? -6.559 15.731 7.866 1.00 92.12 83 PRO A C 1
ATOM 667 O O . PRO A 1 83 ? -5.983 15.603 6.787 1.00 92.12 83 PRO A O 1
ATOM 670 N N . LEU A 1 84 ? -6.279 14.951 8.917 1.00 91.94 84 LEU A N 1
ATOM 671 C CA . LEU A 1 84 ? -5.267 13.892 8.867 1.00 91.94 84 LEU A CA 1
ATOM 672 C C . LEU A 1 84 ? -5.714 12.729 7.981 1.00 91.94 84 LEU A C 1
ATOM 674 O O . LEU A 1 84 ? -4.893 12.183 7.252 1.00 91.94 84 LEU A O 1
ATOM 678 N N . ARG A 1 85 ? -7.010 12.383 7.971 1.00 91.94 85 ARG A N 1
ATOM 679 C CA . ARG A 1 85 ? -7.539 11.366 7.042 1.00 91.94 85 ARG A CA 1
ATOM 680 C C . ARG A 1 85 ? -7.313 11.772 5.589 1.00 91.94 85 ARG A C 1
ATOM 682 O O . ARG A 1 85 ? -6.816 10.971 4.807 1.00 91.94 85 ARG A O 1
ATOM 689 N N . GLN A 1 86 ? -7.627 13.023 5.244 1.00 91.88 86 GLN A N 1
ATOM 690 C CA . GLN A 1 86 ? -7.415 13.525 3.886 1.00 91.88 86 GLN A CA 1
ATOM 691 C C . GLN A 1 86 ? -5.942 13.503 3.489 1.00 91.88 86 GLN A C 1
ATOM 693 O O . GLN A 1 86 ? -5.620 13.022 2.405 1.00 91.88 86 GLN A O 1
ATOM 698 N N . LYS A 1 87 ? -5.054 13.962 4.381 1.00 92.06 87 LYS A N 1
ATOM 699 C CA . LYS A 1 87 ? -3.605 13.901 4.154 1.00 92.06 87 LYS A CA 1
ATOM 700 C C . LYS A 1 87 ? -3.113 12.467 3.990 1.00 92.06 87 LYS A C 1
ATOM 702 O O . LYS A 1 87 ? -2.306 12.202 3.110 1.00 92.06 87 LYS A O 1
ATOM 707 N N . LEU A 1 88 ? -3.613 11.528 4.790 1.00 93.00 88 LEU A N 1
ATOM 708 C CA . LEU A 1 88 ? -3.232 10.121 4.679 1.00 93.00 88 LEU A CA 1
ATOM 709 C C . LEU A 1 88 ? -3.643 9.538 3.324 1.00 93.00 88 LEU A C 1
ATOM 711 O O . LEU A 1 88 ? -2.889 8.774 2.729 1.00 93.00 88 LEU A O 1
ATOM 715 N N . ASP A 1 89 ? -4.825 9.893 2.828 1.00 91.75 89 ASP A N 1
ATOM 716 C CA . ASP A 1 89 ? -5.324 9.403 1.544 1.00 91.75 89 ASP A CA 1
ATOM 717 C C . ASP A 1 89 ? -4.632 10.049 0.339 1.00 91.75 89 ASP A C 1
ATOM 719 O O . ASP A 1 89 ? -4.488 9.383 -0.688 1.00 91.75 89 ASP A O 1
ATOM 723 N N . SER A 1 90 ? -4.168 11.299 0.456 1.00 90.75 90 SER A N 1
ATOM 724 C CA . SER A 1 90 ? -3.393 11.963 -0.598 1.00 90.75 90 SER A CA 1
ATOM 725 C C . SER A 1 90 ? -1.922 11.547 -0.607 1.00 90.75 90 SER A C 1
ATOM 727 O O . SER A 1 90 ? -1.376 11.264 -1.669 1.00 90.75 90 SER A O 1
ATOM 729 N N . GLU A 1 91 ? -1.278 11.507 0.560 1.00 91.69 91 GLU A N 1
ATOM 730 C CA . GLU A 1 91 ? 0.172 11.320 0.679 1.00 91.69 91 GLU A CA 1
ATOM 731 C C . GLU A 1 91 ? 0.586 9.852 0.750 1.00 91.69 91 GLU A C 1
ATOM 733 O O . GLU A 1 91 ? 1.638 9.471 0.234 1.00 91.69 91 GLU A O 1
ATOM 738 N N . LEU A 1 92 ? -0.230 9.016 1.395 1.00 93.19 92 LEU A N 1
ATOM 739 C CA . LEU A 1 92 ? -0.009 7.579 1.520 1.00 93.19 92 LEU A CA 1
ATOM 740 C C . LEU A 1 92 ? -1.236 6.832 0.976 1.00 93.19 92 LEU A C 1
ATOM 742 O O . LEU A 1 92 ? -1.967 6.212 1.750 1.00 93.19 92 LEU A O 1
ATOM 746 N N . PRO A 1 93 ? -1.516 6.895 -0.336 1.00 93.19 93 PRO A N 1
ATOM 747 C CA . PRO A 1 93 ? -2.718 6.302 -0.907 1.00 93.19 93 PRO A CA 1
ATOM 748 C C . PRO A 1 93 ? -2.715 4.772 -0.796 1.00 93.19 93 PRO A C 1
ATOM 750 O O . PRO A 1 93 ? -1.685 4.116 -0.865 1.00 93.19 93 PRO A O 1
ATOM 753 N N . THR A 1 94 ? -3.894 4.156 -0.710 1.00 92.94 94 THR A N 1
ATOM 754 C CA . THR A 1 94 ? -3.996 2.680 -0.720 1.00 92.94 94 THR A CA 1
ATOM 755 C C . THR A 1 94 ? -3.625 2.065 -2.070 1.00 92.94 94 THR A C 1
ATOM 757 O O . THR A 1 94 ? -3.189 0.918 -2.140 1.00 92.94 94 THR A O 1
ATOM 760 N N . HIS A 1 95 ? -3.836 2.815 -3.152 1.00 93.19 95 HIS A N 1
ATOM 761 C CA . HIS A 1 95 ? -3.597 2.368 -4.514 1.00 93.19 95 HIS A CA 1
ATOM 762 C C . HIS A 1 95 ? -2.870 3.446 -5.301 1.00 93.19 95 HIS A C 1
ATOM 764 O O . HIS A 1 95 ? -3.224 4.621 -5.226 1.00 93.19 95 HIS A O 1
ATOM 770 N N . TYR A 1 96 ? -1.932 3.018 -6.129 1.00 91.69 96 TYR A N 1
ATOM 771 C CA . TYR A 1 96 ? -1.289 3.856 -7.122 1.00 91.69 96 TYR A CA 1
ATOM 772 C C . TYR A 1 96 ? -1.950 3.661 -8.486 1.00 91.69 96 TYR A C 1
ATOM 774 O O . TYR A 1 96 ? -2.266 2.532 -8.880 1.00 91.69 96 TYR A O 1
ATOM 782 N N . VAL A 1 97 ? -2.165 4.759 -9.208 1.00 89.81 97 VAL A N 1
ATOM 783 C CA . VAL A 1 97 ? -2.662 4.719 -10.585 1.00 89.81 97 VAL A CA 1
ATOM 784 C C . VAL A 1 97 ? -1.463 4.753 -11.518 1.00 89.81 97 VAL A C 1
ATOM 786 O O . VAL A 1 97 ? -0.780 5.764 -11.613 1.00 89.81 97 VAL A O 1
ATOM 789 N N . VAL A 1 98 ? -1.211 3.640 -12.196 1.00 87.25 98 VAL A N 1
ATOM 790 C CA . VAL A 1 98 ? -0.126 3.535 -13.183 1.00 87.25 98 VAL A CA 1
ATOM 791 C C . VAL A 1 98 ? -0.515 4.229 -14.498 1.00 87.25 98 VAL A C 1
ATOM 793 O O . VAL A 1 98 ? -1.712 4.424 -14.731 1.00 87.25 98 VAL A O 1
ATOM 796 N N . PRO A 1 99 ? 0.428 4.534 -15.412 1.00 80.81 99 PRO A N 1
ATOM 797 C CA . PRO A 1 99 ? 0.137 5.224 -16.679 1.00 80.81 99 PRO A CA 1
ATOM 798 C C . PRO A 1 99 ? -0.948 4.572 -17.539 1.00 80.81 99 PRO A C 1
ATOM 800 O O . PRO A 1 99 ? -1.664 5.235 -18.285 1.00 80.81 99 PRO A O 1
ATOM 803 N N . THR A 1 100 ? -1.117 3.255 -17.416 1.00 79.81 100 THR A N 1
ATOM 804 C CA . THR A 1 100 ? -2.188 2.515 -18.103 1.00 79.81 100 THR A CA 1
ATOM 805 C C . THR A 1 100 ? -3.593 2.752 -17.527 1.00 79.81 100 THR A C 1
ATOM 807 O O . THR A 1 100 ? -4.571 2.241 -18.079 1.00 79.81 100 THR A O 1
ATOM 810 N N . GLY A 1 101 ? -3.712 3.493 -16.421 1.00 82.44 101 GLY A N 1
ATOM 811 C CA . GLY A 1 101 ? -4.951 3.765 -15.690 1.00 82.44 101 GLY A CA 1
ATOM 812 C C . GLY A 1 101 ? -5.362 2.670 -14.700 1.00 82.44 101 GLY A C 1
ATOM 813 O O . GLY A 1 101 ? -6.399 2.792 -14.045 1.00 82.44 101 GLY A O 1
ATOM 814 N N . SER A 1 102 ? -4.591 1.586 -14.579 1.00 86.50 102 SER A N 1
ATOM 815 C CA . SER A 1 102 ? -4.860 0.541 -13.588 1.00 86.50 102 SER A CA 1
ATOM 816 C C . SER A 1 102 ? -4.578 1.039 -12.171 1.00 86.50 102 SER A C 1
ATOM 818 O O . SER A 1 102 ? -3.633 1.785 -11.933 1.00 86.50 102 SER A O 1
ATOM 820 N N . ARG A 1 103 ? -5.385 0.578 -11.212 1.00 91.88 103 ARG A N 1
ATOM 821 C CA . ARG A 1 103 ? -5.186 0.836 -9.782 1.00 91.88 103 ARG A CA 1
ATOM 822 C C . ARG A 1 103 ? -4.465 -0.357 -9.171 1.00 91.88 103 ARG A C 1
ATOM 824 O O . ARG A 1 103 ? -5.039 -1.442 -9.117 1.00 91.88 103 ARG A O 1
ATOM 831 N N . ILE A 1 104 ? -3.230 -0.160 -8.730 1.00 92.25 104 ILE A N 1
ATOM 832 C CA . ILE A 1 104 ? -2.402 -1.199 -8.114 1.00 92.25 104 ILE A CA 1
ATOM 833 C C . ILE A 1 104 ? -2.296 -0.912 -6.621 1.00 92.25 104 ILE A C 1
ATOM 835 O O . ILE A 1 104 ? -1.996 0.214 -6.235 1.00 92.25 104 ILE A O 1
ATOM 839 N N . ALA A 1 105 ? -2.569 -1.911 -5.783 1.00 93.3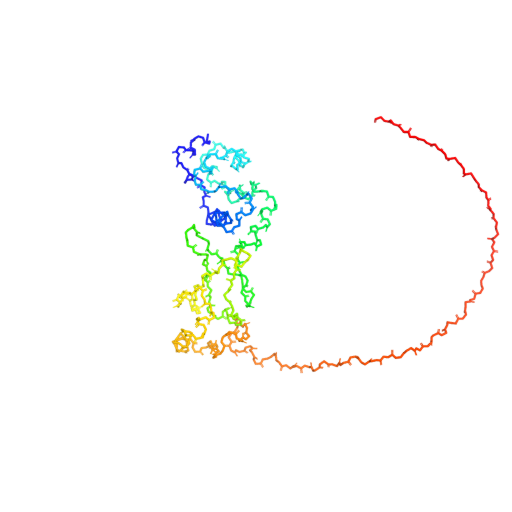8 105 ALA A N 1
ATOM 840 C CA . ALA A 1 105 ? -2.477 -1.758 -4.335 1.00 93.38 105 ALA A CA 1
ATOM 841 C C . ALA A 1 105 ? -1.016 -1.555 -3.905 1.00 93.38 105 ALA A C 1
ATOM 843 O O . ALA A 1 105 ? -0.132 -2.306 -4.326 1.00 93.38 105 ALA A O 1
ATOM 844 N N . ILE A 1 106 ? -0.784 -0.555 -3.057 1.00 94.56 106 ILE A N 1
ATOM 845 C CA . ILE A 1 106 ? 0.506 -0.344 -2.401 1.00 94.56 106 ILE A CA 1
ATOM 846 C C . ILE A 1 106 ? 0.510 -1.175 -1.121 1.00 94.56 106 ILE A C 1
ATOM 848 O O . ILE A 1 106 ? -0.439 -1.122 -0.337 1.00 94.56 106 ILE A O 1
ATOM 852 N N . ARG A 1 107 ? 1.574 -1.948 -0.910 1.00 93.75 107 ARG A N 1
ATOM 853 C CA . ARG A 1 107 ? 1.797 -2.685 0.331 1.00 93.75 107 ARG A CA 1
ATOM 854 C C . ARG A 1 107 ? 2.738 -1.898 1.221 1.00 93.75 107 ARG A C 1
ATOM 856 O O . ARG A 1 107 ? 3.915 -1.740 0.906 1.00 93.75 107 ARG A O 1
ATOM 863 N N . TYR A 1 108 ? 2.199 -1.430 2.334 1.00 94.06 108 TYR A N 1
ATOM 864 C CA . TYR A 1 108 ? 2.952 -0.785 3.396 1.00 94.06 108 TYR A CA 1
ATOM 865 C C . TYR A 1 108 ? 3.514 -1.831 4.355 1.00 94.06 108 TYR A C 1
ATOM 867 O O . TYR A 1 108 ? 2.954 -2.923 4.496 1.00 94.06 108 TYR A O 1
ATOM 875 N N . HIS A 1 109 ? 4.615 -1.475 5.006 1.00 92.44 109 HIS A N 1
ATOM 876 C CA . HIS A 1 109 ? 5.317 -2.281 5.996 1.00 92.44 109 HIS A CA 1
ATOM 877 C C . HIS A 1 109 ? 5.921 -1.347 7.054 1.00 92.44 109 HIS A C 1
ATOM 879 O O . HIS A 1 109 ? 6.159 -0.181 6.759 1.00 92.44 109 HIS A O 1
ATOM 885 N N . GLU A 1 110 ? 6.167 -1.844 8.270 1.00 86.38 110 GLU A N 1
ATOM 886 C CA . GLU A 1 110 ? 6.729 -1.030 9.364 1.00 86.38 110 GLU A CA 1
ATOM 887 C C . GLU A 1 110 ? 8.175 -0.605 9.069 1.00 86.38 110 GLU A C 1
ATOM 889 O O . GLU A 1 110 ? 8.491 0.578 9.091 1.00 86.38 110 GLU A O 1
ATOM 894 N N . GLU A 1 111 ? 9.035 -1.573 8.737 1.00 84.56 111 GLU A N 1
ATOM 895 C CA . GLU A 1 111 ? 10.467 -1.323 8.492 1.00 84.56 111 GLU A CA 1
ATOM 896 C C . GLU A 1 111 ? 10.864 -1.246 7.009 1.00 84.56 111 GLU A C 1
ATOM 898 O O . GLU A 1 111 ? 11.885 -0.655 6.660 1.00 84.56 111 GLU A O 1
ATOM 903 N N . ASN A 1 112 ? 10.081 -1.863 6.119 1.00 87.81 112 ASN A N 1
ATOM 904 C CA . ASN A 1 112 ? 10.422 -1.958 4.705 1.00 87.81 112 ASN A CA 1
ATOM 905 C C . ASN A 1 112 ? 9.776 -0.816 3.913 1.00 87.81 112 ASN A C 1
ATOM 907 O O . ASN A 1 112 ? 8.653 -0.410 4.223 1.00 87.81 112 ASN A O 1
ATOM 911 N N . PRO A 1 113 ? 10.430 -0.340 2.840 1.00 88.75 113 PRO A N 1
ATOM 912 C CA . PRO A 1 113 ? 9.818 0.622 1.944 1.00 88.75 113 PRO A CA 1
ATOM 913 C C . PRO A 1 113 ? 8.499 0.097 1.352 1.00 88.75 113 PRO A C 1
ATOM 915 O O . PRO A 1 113 ? 8.343 -1.111 1.144 1.00 88.75 113 PRO A O 1
ATOM 918 N N . PRO A 1 114 ? 7.566 1.002 1.023 1.00 93.25 114 PRO A N 1
ATOM 919 C CA . PRO A 1 114 ? 6.289 0.646 0.421 1.00 93.25 114 PRO A CA 1
ATOM 920 C C . PRO A 1 114 ? 6.517 -0.047 -0.927 1.00 93.25 114 PRO A C 1
ATOM 922 O O . PRO A 1 114 ? 7.176 0.493 -1.821 1.00 93.25 114 PRO A O 1
ATOM 925 N N . ALA A 1 115 ? 5.962 -1.247 -1.072 1.00 93.81 115 ALA A N 1
ATOM 926 C CA . ALA A 1 115 ? 6.132 -2.080 -2.252 1.00 93.81 115 ALA A CA 1
ATOM 927 C C . ALA A 1 115 ? 4.899 -2.020 -3.155 1.00 93.81 115 ALA A C 1
ATOM 929 O O . ALA A 1 115 ? 3.754 -2.032 -2.698 1.00 93.81 115 ALA A O 1
ATOM 930 N N . LEU A 1 116 ? 5.131 -2.005 -4.461 1.00 94.19 116 LEU A N 1
ATOM 931 C CA . LEU A 1 116 ? 4.105 -1.971 -5.486 1.00 94.19 116 LEU A CA 1
ATOM 932 C C . LEU A 1 116 ? 4.365 -3.107 -6.474 1.00 94.19 116 LEU A C 1
ATOM 934 O O . LEU A 1 116 ? 5.335 -3.096 -7.231 1.00 94.19 116 LEU A O 1
ATOM 938 N N . ALA A 1 117 ? 3.475 -4.096 -6.458 1.00 94.25 117 ALA A N 1
ATOM 939 C CA . ALA A 1 117 ? 3.551 -5.262 -7.325 1.00 94.25 117 ALA A CA 1
ATOM 940 C C . ALA A 1 117 ? 2.782 -5.014 -8.621 1.00 94.25 117 ALA A C 1
ATOM 942 O O . ALA A 1 117 ? 1.552 -5.069 -8.656 1.00 94.25 117 ALA A O 1
ATOM 943 N N . VAL A 1 118 ? 3.517 -4.717 -9.691 1.00 92.69 118 VAL A N 1
ATOM 944 C CA . VAL A 1 118 ? 2.955 -4.283 -10.973 1.00 92.69 118 VAL A CA 1
ATOM 945 C C . VAL A 1 118 ? 3.564 -5.053 -12.120 1.00 92.69 118 VAL A C 1
ATOM 947 O O . VAL A 1 118 ? 4.759 -5.328 -12.163 1.00 92.69 118 VAL A O 1
ATOM 950 N N . ARG A 1 119 ? 2.741 -5.381 -13.114 1.00 91.75 119 ARG A N 1
ATOM 951 C CA . ARG A 1 119 ? 3.254 -5.970 -14.348 1.00 91.75 119 ARG A CA 1
ATOM 952 C C . ARG A 1 119 ? 4.123 -4.951 -15.068 1.00 91.75 119 ARG A C 1
ATOM 954 O O . ARG A 1 119 ? 3.678 -3.835 -15.308 1.00 91.75 119 ARG A O 1
ATOM 961 N N . MET A 1 120 ? 5.311 -5.357 -15.505 1.00 89.75 120 MET A N 1
ATOM 962 C CA . MET A 1 120 ? 6.277 -4.465 -16.162 1.00 89.75 120 MET A CA 1
ATOM 963 C C . MET A 1 120 ? 5.664 -3.672 -17.328 1.00 89.75 120 MET A C 1
ATOM 965 O O . MET A 1 120 ? 5.934 -2.490 -17.494 1.00 89.75 120 MET A O 1
ATOM 969 N N . GLN A 1 121 ? 4.771 -4.309 -18.086 1.00 87.12 121 GLN A N 1
ATOM 970 C CA . GLN A 1 121 ? 4.049 -3.700 -19.205 1.00 87.12 121 GLN A CA 1
ATOM 971 C C . GLN A 1 121 ? 3.159 -2.504 -18.834 1.00 87.12 121 GLN A C 1
ATOM 973 O O . GLN A 1 121 ? 2.823 -1.699 -19.696 1.00 87.12 121 GLN A O 1
ATOM 978 N N . GLU A 1 122 ? 2.734 -2.405 -17.574 1.00 87.00 122 GLU A N 1
ATOM 979 C CA . GLU A 1 122 ? 1.890 -1.309 -17.097 1.00 87.00 122 GLU A CA 1
ATOM 980 C C . GLU A 1 122 ? 2.693 -0.076 -16.682 1.00 87.00 122 GLU A C 1
ATOM 982 O O . GLU A 1 122 ? 2.102 0.992 -16.543 1.00 87.00 122 GLU A O 1
ATOM 987 N N . MET A 1 123 ? 4.014 -0.230 -16.534 1.00 88.56 123 MET A N 1
ATOM 988 C CA . MET A 1 123 ? 4.965 0.842 -16.230 1.00 88.56 123 MET A CA 1
ATOM 989 C C . MET A 1 123 ? 5.604 1.442 -17.488 1.00 88.56 123 MET A C 1
ATOM 991 O O . MET A 1 123 ? 6.420 2.351 -17.385 1.00 88.56 123 MET A O 1
ATOM 995 N N . PHE A 1 124 ? 5.269 0.944 -18.683 1.00 87.69 124 PHE A N 1
ATOM 996 C CA . PHE A 1 124 ? 5.728 1.564 -19.925 1.00 87.69 124 PHE A CA 1
ATOM 997 C C . PHE A 1 124 ? 5.169 2.985 -20.046 1.00 87.69 124 PHE A C 1
ATOM 999 O O . PHE A 1 124 ? 3.984 3.203 -19.793 1.00 87.69 124 PHE A O 1
ATOM 1006 N N . GLY A 1 125 ? 6.026 3.927 -20.432 1.00 83.44 125 GLY A N 1
ATOM 1007 C CA . GLY A 1 125 ? 5.727 5.360 -20.446 1.00 83.44 125 GLY A CA 1
ATOM 1008 C C . GLY A 1 125 ? 6.048 6.083 -19.134 1.00 83.44 125 GLY A C 1
ATOM 1009 O O . GLY A 1 125 ? 5.983 7.308 -19.099 1.00 83.44 125 GLY A O 1
ATOM 1010 N N . GLU A 1 126 ? 6.410 5.355 -18.071 1.00 85.25 126 GLU A N 1
ATOM 1011 C CA . GLU A 1 126 ? 6.909 5.937 -16.825 1.00 85.25 126 GLU A CA 1
ATOM 1012 C C . GLU A 1 126 ? 8.445 5.956 -16.844 1.00 85.25 126 GLU A C 1
ATOM 1014 O O . GLU A 1 126 ? 9.105 4.913 -16.754 1.00 85.25 126 GLU A O 1
ATOM 1019 N N . ALA A 1 127 ? 9.029 7.148 -16.968 1.00 83.38 127 ALA A N 1
ATOM 1020 C CA . ALA A 1 127 ? 10.483 7.321 -16.967 1.00 83.38 127 ALA A CA 1
ATOM 1021 C C . ALA A 1 127 ? 11.077 7.368 -15.548 1.00 83.38 127 ALA A C 1
ATOM 1023 O O . ALA A 1 127 ? 12.229 6.989 -15.339 1.00 83.38 127 ALA A O 1
ATOM 1024 N N . THR A 1 128 ? 10.297 7.836 -14.574 1.00 85.44 128 THR A N 1
ATOM 1025 C CA . THR A 1 128 ? 10.731 8.102 -13.197 1.00 85.44 128 THR A CA 1
ATOM 1026 C C . THR A 1 128 ? 10.089 7.143 -12.207 1.00 85.44 128 THR A C 1
ATOM 1028 O O . THR A 1 128 ? 8.958 6.714 -12.389 1.00 85.44 128 THR A O 1
ATOM 1031 N N . THR A 1 129 ? 10.786 6.802 -11.122 1.00 88.81 129 THR A N 1
ATOM 1032 C CA . THR A 1 129 ? 10.165 5.989 -10.069 1.00 88.81 129 THR A CA 1
ATOM 1033 C C . THR A 1 129 ? 9.028 6.776 -9.408 1.00 88.81 129 THR A C 1
ATOM 1035 O O . THR A 1 129 ? 9.262 7.908 -8.980 1.00 88.81 129 THR A O 1
ATOM 1038 N N . PRO A 1 130 ? 7.832 6.185 -9.252 1.00 89.38 130 PRO A N 1
ATOM 1039 C CA . PRO A 1 130 ? 6.772 6.775 -8.452 1.00 89.38 130 PRO A CA 1
ATOM 1040 C C . PRO A 1 130 ? 7.221 7.045 -7.017 1.00 89.38 130 PRO A C 1
ATOM 1042 O O . PRO A 1 130 ? 7.785 6.170 -6.353 1.00 89.38 130 PRO A O 1
ATOM 1045 N N . THR A 1 131 ? 6.927 8.239 -6.521 1.00 92.19 131 THR A N 1
ATOM 1046 C CA . THR A 1 131 ? 7.200 8.630 -5.140 1.00 92.19 131 THR A CA 1
ATOM 1047 C C . THR A 1 131 ? 5.904 8.965 -4.403 1.00 92.19 131 THR A C 1
ATOM 1049 O O . THR A 1 131 ? 4.913 9.380 -5.003 1.00 92.19 131 THR A O 1
ATOM 1052 N N . ILE A 1 132 ? 5.904 8.745 -3.090 1.00 91.19 132 ILE A N 1
ATOM 1053 C CA . ILE A 1 132 ? 4.814 9.053 -2.161 1.00 91.19 132 ILE A CA 1
ATOM 1054 C C . ILE A 1 132 ? 5.340 9.896 -0.990 1.00 91.19 132 ILE A C 1
ATOM 1056 O O . ILE A 1 132 ? 6.548 10.139 -0.892 1.00 91.19 132 ILE A O 1
ATOM 1060 N N . ALA A 1 133 ? 4.437 10.346 -0.112 1.00 89.12 133 ALA A N 1
ATOM 1061 C CA . ALA A 1 133 ? 4.745 11.228 1.015 1.00 89.12 133 ALA A CA 1
ATOM 1062 C C . ALA A 1 133 ? 5.524 12.479 0.574 1.00 89.12 133 ALA A C 1
ATOM 1064 O O . ALA A 1 133 ? 6.668 12.690 0.973 1.00 89.12 133 ALA A O 1
ATOM 1065 N N . GLN A 1 134 ? 4.923 13.282 -0.310 1.00 86.88 134 GLN A N 1
ATOM 1066 C CA . GLN A 1 134 ? 5.518 14.511 -0.858 1.00 86.88 134 GLN A CA 1
ATOM 1067 C C . GLN A 1 134 ? 6.874 14.306 -1.550 1.00 86.88 134 GLN A C 1
ATOM 1069 O O . GLN A 1 134 ? 7.757 15.159 -1.493 1.00 86.88 134 GLN A O 1
ATOM 1074 N N . GLY A 1 135 ? 7.065 13.151 -2.190 1.00 86.06 135 GLY A N 1
ATOM 1075 C CA . GLY A 1 135 ? 8.303 12.827 -2.896 1.00 86.06 135 GLY A CA 1
ATOM 1076 C C . GLY A 1 135 ? 9.427 12.292 -2.007 1.00 86.06 135 GLY A C 1
ATOM 1077 O O . GLY A 1 135 ? 10.505 11.998 -2.518 1.00 86.06 135 GLY A O 1
ATOM 1078 N N . ARG A 1 136 ? 9.195 12.132 -0.697 1.00 88.06 136 ARG A N 1
ATOM 1079 C CA . ARG A 1 136 ? 10.214 11.655 0.250 1.00 88.06 136 ARG A CA 1
ATOM 1080 C C . ARG A 1 136 ? 10.511 10.177 0.075 1.00 88.06 136 ARG A C 1
ATOM 1082 O O . ARG A 1 136 ? 11.651 9.766 0.266 1.00 88.06 136 ARG A O 1
ATOM 1089 N N . MET A 1 137 ? 9.500 9.385 -0.283 1.00 90.50 137 MET A N 1
ATOM 1090 C CA . MET A 1 137 ? 9.610 7.931 -0.363 1.00 90.50 137 MET A CA 1
ATOM 1091 C C . MET A 1 137 ? 9.371 7.413 -1.769 1.00 90.50 137 MET A C 1
ATOM 1093 O O . MET A 1 137 ? 8.279 7.542 -2.311 1.00 90.50 137 MET A O 1
ATOM 1097 N N . ALA A 1 138 ? 10.389 6.780 -2.348 1.00 92.06 138 ALA A N 1
ATOM 1098 C CA . ALA A 1 138 ? 10.264 6.058 -3.607 1.00 92.06 138 ALA A CA 1
ATOM 1099 C C . ALA A 1 138 ? 9.611 4.689 -3.379 1.00 92.06 138 ALA A C 1
ATOM 1101 O O . ALA A 1 138 ? 10.006 3.949 -2.474 1.00 92.06 138 ALA A O 1
ATOM 1102 N N . LEU A 1 139 ? 8.629 4.347 -4.214 1.00 92.75 139 LEU A N 1
ATOM 1103 C CA . LEU A 1 139 ? 8.005 3.030 -4.182 1.00 92.75 139 LEU A CA 1
ATOM 1104 C C . LEU A 1 139 ? 8.989 1.969 -4.682 1.00 92.75 139 LEU A C 1
ATOM 1106 O O . LEU A 1 139 ? 9.635 2.132 -5.719 1.00 92.75 139 LEU A O 1
ATOM 1110 N N . VAL A 1 140 ? 9.062 0.847 -3.970 1.00 94.56 140 VAL A N 1
ATOM 1111 C CA . VAL A 1 140 ? 9.764 -0.342 -4.454 1.00 94.56 140 VAL A CA 1
ATOM 1112 C C . VAL A 1 140 ? 8.860 -1.047 -5.453 1.00 94.56 140 VAL A C 1
ATOM 1114 O O . VAL A 1 140 ? 7.790 -1.541 -5.110 1.00 94.56 140 VAL A O 1
ATOM 1117 N N . LEU A 1 141 ? 9.286 -1.089 -6.707 1.00 94.00 141 LEU A N 1
ATOM 1118 C CA . LEU A 1 141 ? 8.560 -1.718 -7.796 1.00 94.00 141 LEU A CA 1
ATOM 1119 C C . LEU A 1 141 ? 8.961 -3.187 -7.887 1.00 94.00 141 LEU A C 1
ATOM 1121 O O . LEU A 1 141 ? 10.089 -3.525 -8.249 1.00 94.00 141 LEU A O 1
ATOM 1125 N N . GLU A 1 142 ? 8.014 -4.067 -7.597 1.00 95.06 142 GLU A N 1
ATOM 1126 C CA . GLU A 1 142 ? 8.125 -5.484 -7.914 1.00 95.06 142 GLU A CA 1
ATOM 1127 C C . GLU A 1 142 ? 7.547 -5.692 -9.312 1.00 95.06 142 GLU A C 1
ATOM 1129 O O . GLU A 1 142 ? 6.333 -5.785 -9.509 1.00 95.06 142 GLU A O 1
ATOM 1134 N N . LEU A 1 143 ? 8.435 -5.714 -10.302 1.00 93.12 143 LEU A N 1
ATOM 1135 C CA . LEU A 1 143 ? 8.082 -5.874 -11.701 1.00 93.12 143 LEU A CA 1
ATOM 1136 C C . LEU A 1 143 ? 7.718 -7.329 -11.972 1.00 93.12 143 LEU A C 1
ATOM 1138 O O . LEU A 1 143 ? 8.537 -8.241 -11.837 1.00 93.12 143 LEU A O 1
ATOM 1142 N N . LEU A 1 144 ? 6.472 -7.536 -12.379 1.00 93.38 144 LEU A N 1
ATOM 1143 C CA . LEU A 1 144 ? 5.900 -8.843 -12.657 1.00 93.38 144 LEU A CA 1
ATOM 1144 C C . LEU A 1 144 ? 5.807 -9.105 -14.165 1.00 93.38 144 LEU A C 1
ATOM 1146 O O . LEU A 1 144 ? 5.625 -8.202 -14.987 1.00 93.38 144 LEU A O 1
ATOM 1150 N N . SER A 1 145 ? 5.879 -10.379 -14.529 1.00 90.38 145 SER A N 1
ATOM 1151 C CA . SER A 1 145 ? 5.590 -10.873 -15.877 1.00 90.38 145 SER A CA 1
ATOM 1152 C C . SER A 1 145 ? 4.083 -10.837 -16.187 1.00 90.38 145 SER A C 1
ATOM 1154 O O . SER A 1 145 ? 3.262 -10.696 -15.274 1.00 90.38 145 SER A O 1
ATOM 1156 N N . PRO A 1 146 ? 3.666 -11.040 -17.455 1.00 86.50 146 PRO A N 1
ATOM 1157 C CA . PRO A 1 146 ? 2.247 -11.140 -17.807 1.00 86.50 146 PRO A CA 1
ATOM 1158 C C . PRO A 1 146 ? 1.487 -12.213 -17.008 1.00 86.50 146 PRO A C 1
ATOM 1160 O O . PRO A 1 146 ? 0.294 -12.055 -16.758 1.00 86.50 146 PRO A O 1
ATOM 1163 N N . ALA A 1 147 ? 2.184 -13.268 -16.569 1.00 88.06 147 ALA A N 1
ATOM 1164 C CA . ALA A 1 147 ? 1.657 -14.343 -15.729 1.00 88.06 147 ALA A CA 1
ATOM 1165 C C . ALA A 1 147 ? 1.803 -14.083 -14.214 1.00 88.06 147 ALA A C 1
ATOM 1167 O O . ALA A 1 147 ? 1.769 -15.033 -13.437 1.00 88.06 147 ALA A O 1
ATOM 1168 N N . GLN A 1 148 ? 2.002 -12.828 -13.790 1.00 87.69 148 GLN A N 1
ATOM 1169 C CA . GLN A 1 148 ? 2.134 -12.416 -12.381 1.00 87.69 148 GLN A CA 1
ATOM 1170 C C . GLN A 1 148 ? 3.322 -13.049 -11.632 1.00 87.69 148 GLN A C 1
ATOM 1172 O O . GLN A 1 148 ? 3.343 -13.090 -10.406 1.00 87.69 148 GLN A O 1
ATOM 1177 N N . ARG A 1 149 ? 4.340 -13.540 -12.352 1.00 89.69 149 ARG A N 1
ATOM 1178 C CA . ARG A 1 149 ? 5.587 -14.022 -11.731 1.00 89.69 149 ARG A CA 1
ATOM 1179 C C . ARG A 1 149 ? 6.562 -12.866 -11.507 1.00 89.69 149 ARG A C 1
ATOM 1181 O O . ARG A 1 149 ? 6.708 -12.085 -12.451 1.00 89.69 149 ARG A O 1
ATOM 1188 N N . PRO A 1 150 ? 7.240 -12.782 -10.349 1.00 91.25 150 PRO A N 1
ATOM 1189 C CA . PRO A 1 150 ? 8.238 -11.750 -10.092 1.00 91.25 150 PRO A CA 1
ATOM 1190 C C . PRO A 1 150 ? 9.412 -11.887 -11.064 1.00 91.25 150 PRO A C 1
ATOM 1192 O O . PRO A 1 150 ? 9.935 -12.985 -11.253 1.00 91.25 150 PRO A O 1
ATOM 1195 N N . LEU A 1 151 ? 9.779 -10.781 -11.712 1.00 90.50 151 LEU A N 1
ATOM 1196 C CA . LEU A 1 151 ? 10.919 -10.692 -12.627 1.00 90.50 151 LEU A CA 1
ATOM 1197 C C . LEU A 1 151 ? 12.079 -9.950 -11.974 1.00 90.50 151 LEU A C 1
ATOM 1199 O O . LEU A 1 151 ? 13.192 -10.457 -11.938 1.00 90.50 151 LEU A O 1
ATOM 1203 N N . GLN A 1 152 ? 11.806 -8.752 -11.459 1.00 91.19 152 GLN A N 1
ATOM 1204 C CA . GLN A 1 152 ? 12.814 -7.882 -10.870 1.00 91.19 152 GLN A CA 1
ATOM 1205 C C . GLN A 1 152 ? 12.179 -7.036 -9.774 1.00 91.19 152 GLN A C 1
ATOM 1207 O O . GLN A 1 152 ? 11.049 -6.577 -9.917 1.00 91.19 152 GLN A O 1
ATOM 1212 N N . ILE A 1 153 ? 12.929 -6.785 -8.707 1.00 92.94 153 ILE A N 1
ATOM 1213 C CA . ILE A 1 153 ? 12.579 -5.787 -7.698 1.00 92.94 153 ILE A CA 1
ATOM 1214 C C . ILE A 1 153 ? 13.522 -4.602 -7.900 1.00 92.94 153 ILE A C 1
ATOM 1216 O O . ILE A 1 153 ? 14.739 -4.790 -7.988 1.00 92.94 153 ILE A O 1
ATOM 1220 N N . THR A 1 154 ? 12.975 -3.395 -8.038 1.00 91.56 154 THR A N 1
ATOM 1221 C CA . THR A 1 154 ? 13.771 -2.174 -8.198 1.00 91.56 154 THR A CA 1
ATOM 1222 C C . THR A 1 154 ? 13.174 -1.001 -7.434 1.00 91.56 154 THR A C 1
ATOM 1224 O O . THR A 1 154 ? 11.963 -0.836 -7.359 1.00 91.56 154 THR A O 1
ATOM 1227 N N . ARG A 1 155 ? 14.048 -0.160 -6.884 1.00 89.44 155 ARG A N 1
ATOM 1228 C CA . ARG A 1 155 ? 13.715 1.156 -6.311 1.00 89.44 155 ARG A CA 1
ATOM 1229 C C . ARG A 1 155 ? 14.041 2.312 -7.262 1.00 89.44 155 ARG A C 1
ATOM 1231 O O . ARG A 1 155 ? 13.728 3.461 -6.978 1.00 89.44 155 ARG A O 1
ATOM 1238 N N . ASP A 1 156 ? 14.689 2.000 -8.382 1.00 90.50 156 ASP A N 1
ATOM 1239 C CA . ASP A 1 156 ? 15.045 2.952 -9.426 1.00 90.50 156 ASP A CA 1
ATOM 1240 C C . ASP A 1 156 ? 14.599 2.392 -10.779 1.00 90.50 156 ASP A C 1
ATOM 1242 O O . ASP A 1 156 ? 15.204 1.474 -11.348 1.00 90.50 156 ASP A O 1
ATOM 1246 N N . LEU A 1 157 ? 13.469 2.908 -11.252 1.00 90.25 157 LEU A N 1
ATOM 1247 C CA . LEU A 1 157 ? 12.873 2.502 -12.513 1.00 90.25 157 LEU A CA 1
ATOM 1248 C C . LEU A 1 157 ? 13.719 2.974 -13.704 1.00 90.25 157 LEU A C 1
ATOM 1250 O O . LEU A 1 157 ? 13.864 2.240 -14.680 1.00 90.25 157 LEU A O 1
ATOM 1254 N N . SER A 1 158 ? 14.337 4.153 -13.600 1.00 89.12 158 SER A N 1
ATOM 1255 C CA . SER A 1 158 ? 15.173 4.721 -14.660 1.00 89.12 158 SER A CA 1
ATOM 1256 C C . SER A 1 158 ? 16.426 3.872 -14.880 1.00 89.12 158 SER A C 1
ATOM 1258 O O . SER A 1 158 ? 16.719 3.464 -16.008 1.00 89.12 158 SER A O 1
ATOM 1260 N N . ALA A 1 159 ? 17.112 3.503 -13.792 1.00 91.00 159 ALA A N 1
ATOM 1261 C CA . ALA A 1 159 ? 18.266 2.608 -13.857 1.00 91.00 159 ALA A CA 1
ATOM 1262 C C . ALA A 1 159 ? 17.891 1.218 -14.401 1.00 91.00 159 ALA A C 1
ATOM 1264 O O . ALA A 1 159 ? 18.644 0.619 -15.175 1.00 91.00 159 ALA A O 1
ATOM 1265 N N . PHE A 1 160 ? 16.705 0.711 -14.044 1.00 91.44 160 PHE A N 1
ATOM 1266 C CA . PHE A 1 160 ? 16.200 -0.554 -14.575 1.00 91.44 160 PHE A CA 1
ATOM 1267 C C . PHE A 1 160 ? 16.012 -0.507 -16.097 1.00 91.44 160 PHE A C 1
ATOM 1269 O O . PHE A 1 160 ? 16.480 -1.416 -16.789 1.00 91.44 160 PHE A O 1
ATOM 1276 N N . TRP A 1 161 ? 15.386 0.551 -16.624 1.00 90.19 161 TRP A N 1
ATOM 1277 C CA . TRP A 1 161 ? 15.169 0.714 -18.064 1.00 90.19 161 TRP A CA 1
ATOM 1278 C C . TRP A 1 161 ? 16.469 0.790 -18.865 1.00 90.19 161 TRP A C 1
ATOM 1280 O O . TRP A 1 161 ? 16.555 0.219 -19.952 1.00 90.19 161 TRP A O 1
ATOM 1290 N N . GLN A 1 162 ? 17.492 1.452 -18.325 1.00 87.62 162 GLN A N 1
ATOM 1291 C CA . GLN A 1 162 ? 18.775 1.627 -19.011 1.00 87.62 162 GLN A CA 1
ATOM 1292 C C . GLN A 1 162 ? 19.672 0.379 -18.949 1.00 87.62 162 GLN A C 1
ATOM 1294 O O . GLN A 1 162 ? 20.475 0.155 -19.856 1.00 87.62 162 GLN A O 1
ATOM 1299 N N . GLY A 1 163 ? 19.537 -0.435 -17.898 1.00 89.31 163 GLY A N 1
ATOM 1300 C CA . GLY A 1 163 ? 20.374 -1.611 -17.658 1.00 89.31 163 GLY A CA 1
ATOM 1301 C C . GLY A 1 163 ? 19.629 -2.932 -17.834 1.00 89.31 163 GLY A C 1
ATOM 1302 O O . GLY A 1 163 ? 19.571 -3.502 -18.928 1.00 89.31 163 GLY A O 1
ATOM 1303 N N . ALA A 1 164 ? 19.085 -3.441 -16.725 1.00 89.50 164 ALA A N 1
ATOM 1304 C CA . ALA A 1 164 ? 18.554 -4.802 -16.603 1.00 89.50 164 ALA A CA 1
ATOM 1305 C C . ALA A 1 164 ? 17.381 -5.107 -17.550 1.00 89.50 164 ALA A C 1
ATOM 1307 O O . ALA A 1 164 ? 17.166 -6.269 -17.904 1.00 89.50 164 ALA A O 1
ATOM 1308 N N . TYR A 1 165 ? 16.656 -4.084 -18.013 1.00 90.88 165 TYR A N 1
ATOM 1309 C CA . TYR A 1 165 ? 15.551 -4.256 -18.948 1.00 90.88 165 TYR A CA 1
ATOM 1310 C C . TYR A 1 165 ? 15.942 -5.040 -20.200 1.00 90.88 165 TYR A C 1
ATOM 1312 O O . TYR A 1 165 ? 15.170 -5.888 -20.631 1.00 90.88 165 TYR A O 1
ATOM 1320 N N . ARG A 1 166 ? 17.134 -4.819 -20.771 1.00 90.31 166 ARG A N 1
ATOM 1321 C CA . ARG A 1 166 ? 17.550 -5.481 -22.023 1.00 90.31 166 ARG A CA 1
ATOM 1322 C C . ARG A 1 166 ? 17.607 -7.002 -21.894 1.00 90.31 166 ARG A C 1
ATOM 1324 O O . ARG A 1 166 ? 17.190 -7.709 -22.810 1.00 90.31 166 ARG A O 1
ATOM 1331 N N . GLU A 1 167 ? 18.083 -7.505 -20.760 1.00 90.19 167 GLU A N 1
ATOM 1332 C CA . GLU A 1 167 ? 18.144 -8.946 -20.503 1.00 90.19 167 GLU A CA 1
ATOM 1333 C C . GLU A 1 167 ? 16.749 -9.519 -20.231 1.00 90.19 167 GLU A C 1
ATOM 1335 O O . GLU A 1 167 ? 16.360 -10.516 -20.844 1.00 90.19 167 GLU A O 1
ATOM 1340 N N . VAL A 1 168 ? 15.933 -8.820 -19.429 1.00 89.88 168 VAL A N 1
ATOM 1341 C CA . VAL A 1 168 ? 14.528 -9.201 -19.195 1.00 89.88 168 VAL A CA 1
ATOM 1342 C C . VAL A 1 168 ? 13.737 -9.208 -20.510 1.00 89.88 168 VAL A C 1
ATOM 1344 O O . VAL A 1 168 ? 12.943 -10.112 -20.762 1.00 89.88 168 VAL A O 1
ATOM 1347 N N . GLN A 1 169 ? 13.974 -8.239 -21.395 1.00 89.94 169 GLN A N 1
ATOM 1348 C CA . GLN A 1 169 ? 13.306 -8.113 -22.688 1.00 89.94 169 GLN A CA 1
ATOM 1349 C C . GLN A 1 169 ? 13.593 -9.323 -23.591 1.00 89.94 169 GLN A C 1
ATOM 1351 O O . GLN A 1 169 ? 12.665 -9.836 -24.219 1.00 89.94 169 GLN A O 1
ATOM 1356 N N . LYS A 1 170 ? 14.840 -9.816 -23.641 1.00 89.81 170 LYS A N 1
ATOM 1357 C CA . LYS A 1 170 ? 15.212 -11.018 -24.413 1.00 89.81 170 LYS A CA 1
ATOM 1358 C C . LYS A 1 170 ? 14.481 -12.260 -23.902 1.00 89.81 170 LYS A C 1
ATOM 1360 O O . LYS A 1 170 ? 13.882 -12.987 -24.695 1.00 89.81 170 LYS A O 1
ATOM 1365 N N . GLU A 1 171 ? 14.470 -12.469 -22.584 1.00 89.44 171 GLU A N 1
ATOM 1366 C CA . GLU A 1 171 ? 13.771 -13.601 -21.965 1.00 89.44 171 GLU A CA 1
ATOM 1367 C C . GLU A 1 171 ? 12.256 -13.532 -22.226 1.00 89.44 171 GLU A C 1
ATOM 1369 O O . GLU A 1 171 ? 11.623 -14.516 -22.625 1.00 89.44 171 GLU A O 1
ATOM 1374 N N . MET A 1 172 ? 11.666 -12.346 -22.046 1.00 89.19 172 MET A N 1
ATOM 1375 C CA . MET A 1 172 ? 10.229 -12.136 -22.200 1.00 89.19 172 MET A CA 1
ATOM 1376 C C . MET A 1 172 ? 9.768 -12.205 -23.660 1.00 89.19 172 MET A C 1
ATOM 1378 O O . MET A 1 172 ? 8.675 -12.714 -23.916 1.00 89.19 172 MET A O 1
ATOM 1382 N N . LYS A 1 173 ? 10.591 -11.778 -24.629 1.00 87.56 173 LYS A N 1
ATOM 1383 C CA . LYS A 1 173 ? 10.318 -11.961 -26.067 1.00 87.56 173 LYS A CA 1
ATOM 1384 C C . LYS A 1 173 ? 10.210 -13.452 -26.428 1.00 87.56 173 LYS A C 1
ATOM 1386 O O . LYS A 1 173 ? 9.337 -13.808 -27.216 1.00 87.56 173 LYS A O 1
ATOM 1391 N N . GLY A 1 174 ? 11.025 -14.317 -25.814 1.00 89.00 174 GLY A N 1
ATOM 1392 C CA . GLY A 1 174 ? 10.968 -15.771 -26.009 1.00 89.00 174 GLY A CA 1
ATOM 1393 C C . GLY A 1 174 ? 9.757 -16.438 -25.347 1.00 89.00 174 GLY A C 1
ATOM 1394 O O . GLY A 1 174 ? 9.041 -17.204 -25.989 1.00 89.00 174 GLY A O 1
ATOM 1395 N N . ARG A 1 175 ? 9.489 -16.127 -24.070 1.00 86.44 175 ARG A N 1
ATOM 1396 C CA . ARG A 1 175 ? 8.375 -16.731 -23.307 1.00 86.44 175 ARG A CA 1
ATOM 1397 C C . ARG A 1 175 ? 6.996 -16.197 -23.710 1.00 86.44 175 ARG A C 1
ATOM 1399 O O . ARG A 1 175 ? 6.012 -16.932 -23.652 1.00 86.44 175 ARG A O 1
ATOM 1406 N N . TYR A 1 176 ? 6.913 -14.934 -24.128 1.00 87.44 176 TYR A N 1
ATOM 1407 C CA . TYR A 1 176 ? 5.660 -14.230 -24.417 1.00 87.44 176 TYR A CA 1
ATOM 1408 C C . TYR A 1 176 ? 5.719 -13.473 -25.760 1.00 87.44 176 TYR A C 1
ATOM 1410 O O . TYR A 1 176 ? 5.616 -12.241 -25.786 1.00 87.44 176 TYR A O 1
ATOM 1418 N N . PRO A 1 177 ? 5.794 -14.182 -26.904 1.00 84.62 177 PRO A N 1
ATOM 1419 C CA . PRO A 1 177 ? 5.976 -13.565 -28.226 1.00 84.62 177 PRO A CA 1
ATOM 1420 C C . PRO A 1 177 ? 4.766 -12.740 -28.703 1.00 84.62 177 PRO A C 1
ATOM 1422 O O . PRO A 1 177 ? 4.873 -11.924 -29.617 1.00 84.62 177 PRO A O 1
ATOM 1425 N N . LYS A 1 178 ? 3.590 -12.942 -28.090 1.00 82.94 178 LYS A N 1
ATOM 1426 C CA . LYS A 1 178 ? 2.354 -12.206 -28.413 1.00 82.94 178 LYS A CA 1
ATOM 1427 C C . LYS A 1 178 ? 2.329 -10.783 -27.833 1.00 82.94 178 LYS A C 1
ATOM 1429 O O . LYS A 1 178 ? 1.514 -9.973 -28.278 1.00 82.94 178 LYS A O 1
ATOM 1434 N N . HIS A 1 179 ? 3.178 -10.482 -26.850 1.00 81.19 179 HIS A N 1
ATOM 1435 C CA . HIS A 1 179 ? 3.230 -9.180 -26.182 1.00 81.19 179 HIS A CA 1
ATOM 1436 C C . HIS A 1 179 ? 4.224 -8.233 -26.865 1.00 81.19 179 HIS A C 1
ATOM 1438 O O . HIS A 1 179 ? 5.162 -8.666 -27.532 1.00 81.19 179 HIS A O 1
ATOM 1444 N N . VAL A 1 180 ? 3.979 -6.926 -26.741 1.00 80.62 180 VAL A N 1
ATOM 1445 C CA . VAL A 1 180 ? 4.867 -5.891 -27.283 1.00 80.62 180 VAL A CA 1
ATOM 1446 C C . VAL A 1 180 ? 5.888 -5.530 -26.214 1.00 80.62 180 VAL A C 1
ATOM 1448 O O . VAL A 1 180 ? 5.515 -5.144 -25.110 1.00 80.62 180 VAL A O 1
ATOM 1451 N N . TRP A 1 181 ? 7.164 -5.661 -26.565 1.00 83.44 181 TRP A N 1
ATOM 1452 C CA . TRP A 1 181 ? 8.302 -5.320 -25.719 1.00 83.44 181 TRP A CA 1
ATOM 1453 C C . TRP A 1 181 ? 9.092 -4.218 -26.438 1.00 83.44 181 TRP A C 1
ATOM 1455 O O . TRP A 1 181 ? 9.881 -4.553 -27.326 1.00 83.44 181 TRP A O 1
ATOM 1465 N N . PRO A 1 182 ? 8.800 -2.931 -26.169 1.00 84.06 182 PRO A N 1
ATOM 1466 C CA . PRO A 1 182 ? 9.439 -1.809 -26.858 1.00 84.06 182 PRO A CA 1
ATOM 1467 C C . PRO A 1 182 ? 10.932 -1.747 -26.529 1.00 84.06 182 PRO A C 1
ATOM 1469 O O . PRO A 1 182 ? 11.341 -2.152 -25.449 1.00 84.06 182 PRO A O 1
ATOM 1472 N N . ASP A 1 183 ? 11.759 -1.248 -27.443 1.00 80.94 183 ASP A N 1
ATOM 1473 C CA . ASP A 1 183 ? 13.188 -1.060 -27.152 1.00 80.94 183 ASP A CA 1
ATOM 1474 C C . ASP A 1 183 ? 13.438 0.191 -26.288 1.00 80.94 183 ASP A C 1
ATOM 1476 O O . ASP A 1 183 ? 14.420 0.234 -25.551 1.00 80.94 183 ASP A O 1
ATOM 1480 N N . ASP A 1 184 ? 12.502 1.149 -26.308 1.00 82.62 184 ASP A N 1
ATOM 1481 C CA . ASP A 1 184 ? 12.448 2.297 -25.398 1.00 82.62 184 ASP A CA 1
ATOM 1482 C C . ASP A 1 184 ? 11.181 2.233 -24.516 1.00 82.62 184 ASP A C 1
ATOM 1484 O O . ASP A 1 184 ? 10.114 2.707 -24.919 1.00 82.62 184 ASP A O 1
ATOM 1488 N N . PRO A 1 185 ? 11.249 1.597 -23.332 1.00 79.44 185 PRO A N 1
ATOM 1489 C CA . PRO A 1 185 ? 10.106 1.462 -22.430 1.00 79.44 185 PRO A CA 1
ATOM 1490 C C . PRO A 1 185 ? 9.742 2.764 -21.705 1.00 79.44 185 PRO A C 1
ATOM 1492 O O . PRO A 1 185 ? 8.589 2.909 -21.300 1.00 79.44 185 PRO A O 1
ATOM 1495 N N . ALA A 1 186 ? 10.681 3.705 -21.561 1.00 77.25 186 ALA A N 1
ATOM 1496 C CA . ALA A 1 186 ? 10.459 4.960 -20.845 1.00 77.25 186 ALA A CA 1
ATOM 1497 C C . ALA A 1 186 ? 9.572 5.925 -21.648 1.00 77.25 186 ALA A C 1
ATOM 1499 O O . ALA A 1 186 ? 8.744 6.614 -21.064 1.00 77.25 186 ALA A O 1
ATOM 1500 N N . ASN A 1 187 ? 9.691 5.921 -22.982 1.00 74.94 187 ASN A N 1
ATOM 1501 C CA . ASN A 1 187 ? 8.897 6.773 -23.879 1.00 74.94 187 ASN A CA 1
ATOM 1502 C C . ASN A 1 187 ? 7.753 6.033 -24.600 1.00 74.94 187 ASN A C 1
ATOM 1504 O O . ASN A 1 187 ? 7.045 6.617 -25.426 1.00 74.94 187 ASN A O 1
ATOM 1508 N N . ALA A 1 188 ? 7.564 4.738 -24.339 1.00 70.19 188 ALA A N 1
ATOM 1509 C CA . ALA A 1 188 ? 6.524 3.951 -24.994 1.00 70.19 188 ALA A CA 1
ATOM 1510 C C . ALA A 1 188 ? 5.115 4.353 -24.530 1.00 70.19 188 ALA A C 1
ATOM 1512 O O . ALA A 1 188 ? 4.861 4.556 -23.346 1.00 70.19 188 ALA A O 1
ATOM 1513 N N . ALA A 1 189 ? 4.155 4.384 -25.460 1.00 60.34 189 ALA A N 1
ATOM 1514 C CA . ALA A 1 189 ? 2.755 4.620 -25.120 1.00 60.34 189 ALA A CA 1
ATOM 1515 C C . ALA A 1 189 ? 2.230 3.509 -24.191 1.00 60.34 189 ALA A C 1
ATOM 1517 O O . ALA A 1 189 ? 2.155 2.341 -24.591 1.00 60.34 189 ALA A O 1
ATOM 1518 N N . ALA A 1 190 ? 1.826 3.881 -22.973 1.00 56.47 190 ALA A N 1
ATOM 1519 C CA . ALA A 1 190 ? 1.265 2.982 -21.971 1.00 56.47 190 ALA A CA 1
ATOM 1520 C C . ALA A 1 190 ? 0.022 2.261 -22.525 1.00 56.47 190 ALA A C 1
ATOM 1522 O O . ALA A 1 190 ? -1.082 2.802 -22.555 1.00 56.47 190 ALA A O 1
ATOM 1523 N N . THR A 1 191 ? 0.181 1.028 -23.008 1.00 52.81 191 THR A N 1
ATOM 1524 C CA . THR A 1 191 ? -0.917 0.269 -23.619 1.00 52.81 191 THR A CA 1
ATOM 1525 C C . THR A 1 191 ? -1.191 -1.015 -22.850 1.00 52.81 191 THR A C 1
ATOM 1527 O O . THR A 1 191 ? -0.396 -1.946 -22.820 1.00 52.81 191 THR A O 1
ATOM 1530 N N . ARG A 1 192 ? -2.403 -1.114 -22.288 1.00 50.44 192 ARG A N 1
ATOM 1531 C CA . ARG A 1 192 ? -2.926 -2.324 -21.622 1.00 50.44 192 ARG A CA 1
ATOM 1532 C C . ARG A 1 192 ? -3.206 -3.486 -22.595 1.00 50.44 192 ARG A C 1
ATOM 1534 O O . ARG A 1 192 ? -3.577 -4.575 -22.161 1.00 50.44 192 ARG A O 1
ATOM 1541 N N . ARG A 1 193 ? -3.116 -3.267 -23.913 1.00 45.69 193 ARG A N 1
ATOM 1542 C CA . ARG A 1 193 ? -3.665 -4.169 -24.938 1.00 45.69 193 ARG A CA 1
ATOM 1543 C C . ARG A 1 193 ? -2.596 -4.761 -25.854 1.00 45.69 193 ARG A C 1
ATOM 1545 O O . ARG A 1 193 ? -1.666 -4.092 -26.283 1.00 45.69 193 ARG A O 1
ATOM 1552 N N . THR A 1 194 ? -2.797 -6.032 -26.190 1.00 41.25 194 THR A N 1
ATOM 1553 C CA . THR A 1 194 ? -2.027 -6.816 -27.160 1.00 41.25 194 THR A CA 1
ATOM 1554 C C . THR A 1 194 ? -2.037 -6.168 -28.553 1.00 41.25 194 THR A C 1
ATOM 1556 O O . THR A 1 194 ? -3.006 -5.511 -28.935 1.00 41.25 194 THR A O 1
ATOM 1559 N N . LYS A 1 195 ? -0.982 -6.451 -29.330 1.00 40.91 195 LYS A N 1
ATOM 1560 C CA . LYS A 1 195 ? -0.587 -5.966 -30.675 1.00 40.91 195 LYS A CA 1
ATOM 1561 C C . LYS A 1 195 ? -1.692 -5.692 -31.725 1.00 40.91 195 LYS A C 1
ATOM 1563 O O . LYS A 1 195 ? -1.422 -5.011 -32.704 1.00 40.91 195 LYS A O 1
ATOM 1568 N N . LYS A 1 196 ? -2.925 -6.185 -31.554 1.00 37.44 196 LYS A N 1
ATOM 1569 C CA . LYS A 1 196 ? -4.034 -6.032 -32.518 1.00 37.44 196 LYS A CA 1
ATOM 1570 C C . LYS A 1 196 ? -4.762 -4.679 -32.484 1.00 37.44 196 LYS A C 1
ATOM 1572 O O . LYS A 1 196 ? -5.495 -4.404 -33.422 1.00 37.44 196 LYS A O 1
ATOM 1577 N N . VAL A 1 197 ? -4.589 -3.840 -31.456 1.00 41.81 197 VAL A N 1
ATOM 1578 C CA . VAL A 1 197 ? -5.373 -2.584 -31.329 1.00 41.81 197 VAL A CA 1
ATOM 1579 C C . VAL A 1 197 ? -4.578 -1.319 -31.684 1.00 41.81 197 VAL A C 1
ATOM 1581 O O . VAL A 1 197 ? -5.181 -0.312 -32.039 1.00 41.81 197 VAL A O 1
ATOM 1584 N N . CYS A 1 198 ? -3.240 -1.359 -31.700 1.00 34.69 198 CYS A N 1
ATOM 1585 C CA . CYS A 1 198 ? -2.437 -0.185 -32.079 1.00 34.69 198 CYS A CA 1
ATOM 1586 C C . CYS A 1 198 ? -2.530 0.178 -33.574 1.00 34.69 198 CYS A C 1
ATOM 1588 O O . CYS A 1 198 ? -2.203 1.299 -33.942 1.00 34.69 198 CYS A O 1
ATOM 1590 N N . ALA A 1 199 ? -3.004 -0.727 -34.438 1.00 35.47 199 ALA A N 1
ATOM 1591 C CA . ALA A 1 199 ? -3.104 -0.475 -35.879 1.00 35.47 199 ALA A CA 1
ATOM 1592 C C . ALA A 1 199 ? -4.310 0.397 -36.299 1.00 35.47 199 ALA A C 1
ATOM 1594 O O . ALA A 1 199 ? -4.421 0.730 -37.473 1.00 35.47 199 ALA A O 1
ATOM 1595 N N . ALA A 1 200 ? -5.217 0.763 -35.384 1.00 37.94 200 ALA A N 1
ATOM 1596 C CA . ALA A 1 200 ? -6.516 1.351 -35.745 1.00 37.94 200 ALA A CA 1
ATOM 1597 C C . ALA A 1 200 ? -6.759 2.790 -35.245 1.00 37.94 200 ALA A C 1
ATOM 1599 O O . ALA A 1 200 ? -7.905 3.229 -35.226 1.00 37.94 200 ALA A O 1
ATOM 1600 N N . GLY A 1 201 ? -5.735 3.539 -34.821 1.00 36.91 201 GLY A N 1
ATOM 1601 C CA . GLY A 1 201 ? -5.987 4.775 -34.070 1.00 36.91 201 GLY A CA 1
ATOM 1602 C C . GLY A 1 201 ? -4.984 5.906 -34.222 1.00 36.91 201 GLY A C 1
ATOM 1603 O O . GLY A 1 201 ? -4.743 6.580 -33.232 1.00 36.91 201 GLY A O 1
ATOM 1604 N N . ILE A 1 202 ? -4.407 6.141 -35.404 1.00 41.78 202 ILE A N 1
ATOM 1605 C CA . ILE A 1 202 ? -3.729 7.417 -35.688 1.00 41.78 202 ILE A CA 1
ATOM 1606 C C . ILE A 1 202 ? -4.065 7.861 -37.117 1.00 41.78 202 ILE A C 1
ATOM 1608 O O . ILE A 1 202 ? -3.312 7.634 -38.056 1.00 41.78 202 ILE A O 1
ATOM 1612 N N . ALA A 1 203 ? -5.212 8.518 -37.276 1.00 34.28 203 ALA A N 1
ATOM 1613 C CA . ALA A 1 203 ? -5.398 9.514 -38.324 1.00 34.28 203 ALA A CA 1
ATOM 1614 C C . ALA A 1 203 ? -5.459 10.875 -37.624 1.00 34.28 203 ALA A C 1
ATOM 1616 O O . ALA A 1 203 ? -6.524 11.338 -37.216 1.00 34.28 203 ALA A O 1
ATOM 1617 N N . LEU A 1 204 ? -4.285 11.478 -37.419 1.00 35.59 204 LEU A N 1
ATOM 1618 C CA . LEU A 1 204 ? -4.162 12.883 -37.041 1.00 35.59 204 LEU A CA 1
ATOM 1619 C C . LEU A 1 204 ? -4.868 13.724 -38.112 1.00 35.59 204 LEU A C 1
ATOM 1621 O O . LEU A 1 204 ? -4.374 13.865 -39.229 1.00 35.59 204 LEU A O 1
ATOM 1625 N N . ARG A 1 205 ? -6.030 14.287 -37.775 1.00 33.59 205 ARG A N 1
ATOM 1626 C CA . ARG A 1 205 ? -6.562 15.444 -38.498 1.00 33.59 205 ARG A CA 1
ATOM 1627 C C . ARG A 1 205 ? -5.764 16.672 -38.045 1.00 33.59 205 ARG A C 1
ATOM 1629 O O . ARG A 1 205 ? -5.719 16.917 -36.840 1.00 33.59 205 ARG A O 1
ATOM 1636 N N . PRO A 1 206 ? -5.132 17.433 -38.954 1.00 33.81 206 PRO A N 1
ATOM 1637 C CA . PRO A 1 206 ? -4.414 18.641 -38.572 1.00 33.81 206 PRO A CA 1
ATOM 1638 C C . PRO A 1 206 ? -5.394 19.708 -38.071 1.00 33.81 206 PRO A C 1
ATOM 1640 O O . PRO A 1 206 ? -6.467 19.910 -38.641 1.00 33.81 206 PRO A O 1
ATOM 1643 N N . ALA A 1 207 ? -5.010 20.376 -36.985 1.00 36.09 207 ALA A N 1
ATOM 1644 C CA . ALA A 1 207 ? -5.742 21.483 -36.394 1.00 36.09 207 ALA A C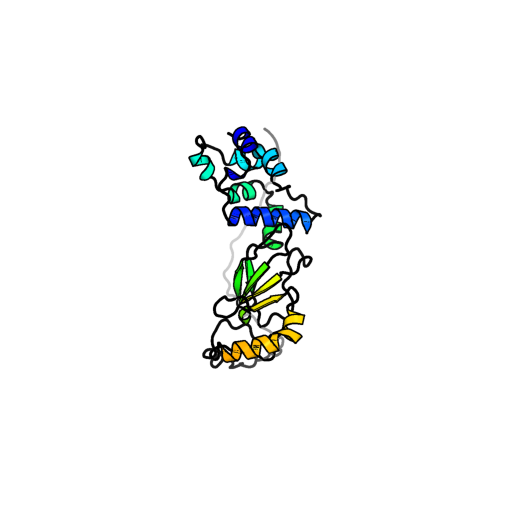A 1
ATOM 1645 C C . ALA A 1 207 ? -5.756 22.686 -37.350 1.00 36.09 207 ALA A C 1
ATOM 1647 O O . ALA A 1 207 ? -4.719 23.273 -37.649 1.00 36.09 207 ALA A O 1
ATOM 1648 N N . THR A 1 208 ? -6.942 23.064 -37.820 1.00 37.88 208 THR A N 1
ATOM 1649 C CA . THR A 1 208 ? -7.198 24.352 -38.472 1.00 37.88 208 THR A CA 1
ATOM 1650 C C . THR A 1 208 ? -7.067 25.486 -37.456 1.00 37.88 208 THR A C 1
ATOM 1652 O O . THR A 1 208 ? -7.825 25.561 -36.490 1.00 37.88 208 THR A O 1
ATOM 1655 N N . THR A 1 209 ? -6.112 26.376 -37.699 1.00 43.00 209 THR A N 1
ATOM 1656 C CA . THR A 1 209 ? -5.906 27.657 -37.013 1.00 43.00 209 THR A CA 1
ATOM 1657 C C . THR A 1 209 ? -7.138 28.563 -37.157 1.00 43.00 209 THR A C 1
ATOM 1659 O O . THR A 1 209 ? -7.610 28.733 -38.284 1.00 43.00 209 THR A O 1
ATOM 1662 N N . PRO A 1 210 ? -7.651 29.224 -36.101 1.00 40.28 210 PRO A N 1
ATOM 1663 C CA . PRO A 1 210 ? -8.619 30.296 -36.278 1.00 40.28 210 PRO A CA 1
ATOM 1664 C C . PRO A 1 210 ? -7.882 31.608 -36.557 1.00 40.28 210 PRO A C 1
ATOM 1666 O O . PRO A 1 210 ? -7.160 32.139 -35.713 1.00 40.28 210 PRO A O 1
ATOM 1669 N N . GLY A 1 211 ? -8.065 32.114 -37.775 1.00 35.09 211 GLY A N 1
ATOM 1670 C CA . GLY A 1 211 ? -7.623 33.434 -38.199 1.00 35.09 211 GLY A CA 1
ATOM 1671 C C . GLY A 1 211 ? -8.500 34.561 -37.644 1.00 35.09 211 GLY A C 1
ATOM 1672 O O . GLY A 1 211 ? -9.711 34.429 -37.498 1.00 35.09 211 GLY A O 1
ATOM 1673 N N . SER A 1 212 ? -7.825 35.677 -37.374 1.00 40.62 212 SER A N 1
ATOM 1674 C CA . SER A 1 212 ? -8.312 37.054 -37.246 1.00 40.62 212 SER A CA 1
ATOM 1675 C C . SER A 1 212 ? -9.645 37.356 -37.951 1.00 40.62 212 SER A C 1
ATOM 1677 O O . SER A 1 212 ? -9.759 37.189 -39.166 1.00 40.62 212 SER A O 1
ATOM 1679 N N . THR A 1 213 ? -10.610 37.934 -37.224 1.00 39.38 213 THR A N 1
ATOM 1680 C CA . THR A 1 213 ? -11.732 38.660 -37.840 1.00 39.38 213 THR A CA 1
ATOM 1681 C C . THR A 1 213 ? -11.956 40.028 -37.211 1.00 39.38 213 THR A C 1
ATOM 1683 O O . THR A 1 213 ? -12.241 40.178 -36.026 1.00 39.38 213 THR A O 1
ATOM 1686 N N . LYS A 1 214 ? -11.827 41.006 -38.108 1.00 41.72 214 LYS A N 1
ATOM 1687 C CA . LYS A 1 214 ? -12.087 42.439 -38.026 1.00 41.72 214 LYS A CA 1
ATOM 1688 C C . LYS A 1 214 ? -13.433 42.820 -37.400 1.00 41.72 214 LYS A C 1
ATOM 1690 O O . LYS A 1 214 ? -14.479 42.242 -37.678 1.00 41.72 214 LYS A O 1
ATOM 1695 N N . THR A 1 215 ? -13.361 43.935 -36.689 1.00 40.53 215 THR A N 1
ATOM 1696 C CA . THR A 1 215 ? -14.399 44.903 -36.330 1.00 40.53 215 THR A CA 1
ATOM 1697 C C . THR A 1 215 ? -15.322 45.236 -37.513 1.00 40.53 215 THR A C 1
ATOM 1699 O O . THR A 1 215 ? -14.859 45.693 -38.558 1.00 40.53 215 THR A O 1
ATOM 1702 N N . GLY A 1 216 ? -16.636 45.062 -37.345 1.00 36.25 216 GLY A N 1
ATOM 1703 C CA . GLY A 1 216 ? -17.645 45.391 -38.356 1.00 36.25 216 GLY A CA 1
ATOM 1704 C C . GLY A 1 216 ? -18.988 45.751 -37.719 1.00 36.25 216 GLY A C 1
ATOM 1705 O O . GLY A 1 216 ? -19.633 44.920 -37.089 1.00 36.25 216 GLY A O 1
ATOM 1706 N N . ARG A 1 217 ? -19.369 47.023 -37.865 1.00 41.62 217 ARG A N 1
ATOM 1707 C CA . ARG A 1 217 ? -20.542 47.706 -37.292 1.00 41.62 217 ARG A CA 1
ATOM 1708 C C . ARG A 1 217 ? -21.864 46.953 -37.518 1.00 41.62 217 ARG A C 1
ATOM 1710 O O . ARG A 1 217 ? -22.192 46.619 -38.653 1.00 41.62 217 ARG A O 1
ATOM 1717 N N . ARG A 1 218 ? -22.692 46.828 -36.472 1.00 39.31 218 ARG A N 1
ATOM 1718 C CA . ARG A 1 218 ? -24.131 46.523 -36.587 1.00 39.31 218 ARG A CA 1
ATOM 1719 C C . ARG A 1 218 ? -24.966 47.758 -36.237 1.00 39.31 218 ARG A C 1
ATOM 1721 O O . ARG A 1 218 ? -24.883 48.271 -35.126 1.00 39.31 218 ARG A O 1
ATOM 1728 N N . ARG A 1 219 ? -25.774 48.213 -37.200 1.00 45.72 219 ARG A N 1
ATOM 1729 C CA . ARG A 1 219 ? -26.950 49.077 -36.989 1.00 45.72 219 ARG A CA 1
ATOM 1730 C C . ARG A 1 219 ? -28.079 48.248 -36.356 1.00 45.72 219 ARG A C 1
ATOM 1732 O O . ARG A 1 219 ? -28.287 47.127 -36.822 1.00 45.72 219 ARG A O 1
ATOM 1739 N N . PRO A 1 220 ? -28.863 48.785 -35.409 1.00 47.75 220 PRO A N 1
ATOM 1740 C CA . PRO A 1 220 ? -30.179 48.245 -35.087 1.00 47.75 220 PRO A CA 1
ATOM 1741 C C . PRO A 1 220 ? -31.309 48.990 -35.827 1.00 47.75 220 PRO A C 1
ATOM 1743 O O . PRO A 1 220 ? -31.215 50.184 -36.109 1.00 47.75 220 PRO A O 1
ATOM 1746 N N . ALA A 1 221 ? -32.359 48.238 -36.168 1.00 44.91 221 ALA A N 1
ATOM 1747 C CA . ALA A 1 221 ? -33.600 48.676 -36.814 1.00 44.91 221 ALA A CA 1
ATOM 1748 C C . ALA A 1 221 ? -34.621 49.230 -35.783 1.00 44.91 221 ALA A C 1
ATOM 1750 O O . ALA A 1 221 ? -34.473 48.949 -34.593 1.00 44.91 221 ALA A O 1
ATOM 1751 N N . PRO A 1 222 ? -35.636 50.018 -36.203 1.00 51.06 222 PRO A N 1
ATOM 1752 C CA . PRO A 1 222 ? -36.421 50.864 -35.300 1.00 51.06 222 PRO A CA 1
ATOM 1753 C C . PRO A 1 222 ? -37.583 50.144 -34.596 1.00 51.06 222 PRO A C 1
ATOM 1755 O O . PRO A 1 222 ? -38.292 49.328 -35.186 1.00 51.06 222 PRO A O 1
ATOM 1758 N N . ALA A 1 223 ? -37.796 50.519 -33.332 1.00 45.66 223 ALA A N 1
ATOM 1759 C CA . ALA A 1 223 ? -38.913 50.112 -32.486 1.00 45.66 223 ALA A CA 1
ATOM 1760 C C . ALA A 1 223 ? -40.175 50.942 -32.787 1.00 45.66 223 ALA A C 1
ATOM 1762 O O . ALA A 1 223 ? -40.098 52.149 -33.010 1.00 45.66 223 ALA A O 1
ATOM 1763 N N . ARG A 1 224 ? -41.339 50.280 -32.789 1.00 44.66 224 ARG A N 1
ATOM 1764 C CA . ARG A 1 224 ? -42.662 50.903 -32.928 1.00 44.66 224 ARG A CA 1
ATOM 1765 C C . ARG A 1 224 ? -43.189 51.381 -31.575 1.00 44.66 224 ARG A C 1
ATOM 1767 O O . ARG A 1 224 ? -43.206 50.622 -30.610 1.00 44.66 224 ARG A O 1
ATOM 1774 N N . ASP A 1 225 ? -43.685 52.614 -31.592 1.00 43.38 225 ASP A N 1
ATOM 1775 C CA . ASP A 1 225 ? -44.497 53.281 -30.577 1.00 43.38 225 ASP A CA 1
ATOM 1776 C C . ASP A 1 225 ? -45.644 52.426 -30.027 1.00 43.38 225 ASP A C 1
ATOM 1778 O O . ASP A 1 225 ? -46.424 51.858 -30.796 1.00 43.38 225 ASP A O 1
ATOM 1782 N N . ARG A 1 226 ? -45.854 52.499 -28.707 1.00 45.09 226 ARG A N 1
ATOM 1783 C CA . ARG A 1 226 ? -47.185 52.691 -28.110 1.00 45.09 226 ARG A CA 1
ATOM 1784 C C . ARG A 1 226 ? -47.069 53.491 -26.807 1.00 45.09 226 ARG A C 1
ATOM 1786 O O . ARG A 1 226 ? -46.138 53.328 -26.029 1.00 45.09 226 ARG A O 1
ATOM 1793 N N . ARG A 1 227 ? -48.029 54.404 -26.681 1.00 43.97 227 ARG A N 1
ATOM 1794 C CA . ARG A 1 227 ? -48.139 55.582 -25.809 1.00 43.97 227 ARG A CA 1
ATOM 1795 C C . ARG A 1 227 ? -48.376 55.291 -24.310 1.00 43.97 227 ARG A C 1
ATOM 1797 O O . ARG A 1 227 ? -48.674 54.152 -23.964 1.00 43.97 227 ARG A O 1
ATOM 1804 N N . PRO A 1 228 ? -48.290 56.333 -23.451 1.00 55.72 228 PRO A N 1
ATOM 1805 C CA . PRO A 1 228 ? -48.173 56.225 -21.997 1.00 55.72 228 PRO A CA 1
ATOM 1806 C C . PRO A 1 228 ? -49.473 56.541 -21.225 1.00 55.72 228 PRO A C 1
ATOM 1808 O O . PRO A 1 228 ? -50.384 57.175 -21.752 1.00 55.72 228 PRO A O 1
ATOM 1811 N N . ALA A 1 229 ? -49.490 56.186 -19.937 1.00 43.44 229 ALA A N 1
ATOM 1812 C CA . ALA A 1 229 ? -50.304 56.785 -18.869 1.00 43.44 229 ALA A CA 1
ATOM 1813 C C . ALA A 1 229 ? -49.425 56.761 -17.594 1.00 43.44 229 ALA A C 1
ATOM 1815 O O . ALA A 1 229 ? -48.938 55.701 -17.222 1.00 43.44 229 ALA A O 1
ATOM 1816 N N . ALA A 1 230 ? -48.879 57.884 -17.121 1.00 39.31 230 ALA A N 1
ATOM 1817 C CA . ALA A 1 230 ? -49.488 58.948 -16.314 1.00 39.31 230 ALA A CA 1
ATOM 1818 C C . ALA A 1 230 ? -49.600 58.617 -14.803 1.00 39.31 230 ALA A C 1
ATOM 1820 O O . ALA A 1 230 ? -50.549 57.963 -14.399 1.00 39.31 230 ALA A O 1
ATOM 1821 N N . TYR A 1 231 ? -48.655 59.204 -14.036 1.00 47.88 231 TYR A N 1
ATOM 1822 C CA . TYR A 1 231 ? -48.747 59.767 -12.662 1.00 47.88 231 TYR A CA 1
ATOM 1823 C C . TYR A 1 231 ? -49.098 58.843 -11.457 1.00 47.88 231 TYR A C 1
ATOM 1825 O O . TYR A 1 231 ? -49.772 57.838 -11.630 1.00 47.88 231 TYR A O 1
ATOM 1833 N N . PRO A 1 232 ? -48.803 59.236 -10.191 1.00 55.69 232 PRO A N 1
ATOM 1834 C CA . PRO A 1 232 ? -47.618 59.930 -9.667 1.00 55.69 232 PRO A CA 1
ATOM 1835 C C . PRO A 1 232 ? -47.087 59.403 -8.308 1.00 55.69 232 PRO A C 1
ATOM 1837 O O . PRO A 1 232 ? -47.503 58.380 -7.783 1.00 55.69 232 PRO A O 1
ATOM 1840 N N . ALA A 1 233 ? -46.121 60.177 -7.807 1.00 45.22 233 ALA A N 1
ATOM 1841 C CA . ALA A 1 233 ? -45.297 60.117 -6.607 1.00 45.22 233 ALA A CA 1
ATOM 1842 C C . ALA A 1 233 ? -45.999 60.161 -5.225 1.00 45.22 233 ALA A C 1
ATOM 1844 O O . ALA A 1 233 ? -47.214 60.288 -5.118 1.00 45.22 233 ALA A O 1
ATOM 1845 N N . ALA A 1 234 ? -45.126 60.214 -4.203 1.00 42.12 234 ALA A N 1
ATOM 1846 C CA . ALA A 1 234 ? -45.330 60.304 -2.749 1.00 42.12 234 ALA A CA 1
ATOM 1847 C C . ALA A 1 234 ? -45.610 58.948 -2.077 1.00 42.12 234 ALA A C 1
ATOM 1849 O O . ALA A 1 234 ? -46.396 58.160 -2.570 1.00 42.12 234 ALA A O 1
ATOM 1850 N N . GLY A 1 235 ? -45.013 58.576 -0.948 1.00 37.47 235 GLY A N 1
ATOM 1851 C CA . GLY A 1 235 ? -44.162 59.267 0.017 1.00 37.47 235 GLY A CA 1
ATOM 1852 C C . GLY A 1 235 ? -44.187 58.464 1.333 1.00 37.47 235 GLY A C 1
ATOM 1853 O O . GLY A 1 235 ? -45.078 57.643 1.525 1.00 37.47 235 GLY A O 1
ATOM 1854 N N . GLY A 1 236 ? -43.233 58.720 2.233 1.00 41.78 236 GLY A N 1
ATOM 1855 C CA . GLY A 1 236 ? -43.183 58.176 3.606 1.00 41.78 236 GLY A CA 1
ATOM 1856 C C . GLY A 1 236 ? -42.157 57.045 3.745 1.00 41.78 236 GLY A C 1
ATOM 1857 O O . GLY A 1 236 ? -42.323 56.000 3.137 1.00 41.78 236 GLY A O 1
ATOM 1858 N N . SER A 1 237 ? -40.979 57.215 4.354 1.00 40.00 237 SER A N 1
ATOM 1859 C CA . SER A 1 237 ? -40.620 57.728 5.693 1.00 40.00 237 SER A CA 1
ATOM 1860 C C . SER A 1 237 ? -41.054 56.823 6.854 1.00 40.00 237 SER A C 1
ATOM 1862 O O . SER A 1 237 ? -42.191 56.368 6.889 1.00 40.00 237 SER A O 1
ATOM 1864 N N . ALA A 1 238 ? -40.134 56.709 7.821 1.00 46.69 238 ALA A N 1
ATOM 1865 C CA . ALA A 1 238 ? -40.173 56.074 9.147 1.00 46.69 238 ALA A CA 1
ATOM 1866 C C . ALA A 1 238 ? -39.602 54.637 9.193 1.00 46.69 238 ALA A C 1
ATOM 1868 O O . ALA A 1 238 ? -40.165 53.726 8.604 1.00 46.69 238 ALA A O 1
ATOM 1869 N N . ALA A 1 239 ? -38.388 54.386 9.701 1.00 41.56 239 ALA A N 1
ATOM 1870 C CA . ALA A 1 239 ? -37.794 54.656 11.024 1.00 41.56 239 ALA A CA 1
ATOM 1871 C C . ALA A 1 239 ? -38.130 53.598 12.090 1.00 41.56 239 ALA A C 1
ATOM 1873 O O . ALA A 1 239 ? -39.281 53.207 12.237 1.00 41.56 239 ALA A O 1
ATOM 1874 N N . ALA A 1 240 ? -37.089 53.297 12.884 1.00 43.62 240 ALA A N 1
ATOM 1875 C CA . ALA A 1 240 ? -37.083 52.653 14.204 1.00 43.62 240 ALA A CA 1
ATOM 1876 C C . ALA A 1 240 ? -37.402 51.144 14.231 1.00 43.62 240 ALA A C 1
ATOM 1878 O O . ALA A 1 240 ? -38.266 50.671 13.514 1.00 43.62 240 ALA A O 1
ATOM 1879 N N . ALA A 1 241 ? -36.811 50.289 15.063 1.00 46.16 241 ALA A N 1
ATOM 1880 C CA . ALA A 1 241 ? -35.745 50.322 16.071 1.00 46.16 241 ALA A CA 1
ATOM 1881 C C . ALA A 1 241 ? -35.646 48.857 16.610 1.00 46.16 241 ALA A C 1
ATOM 1883 O O . ALA A 1 241 ? -36.449 48.015 16.204 1.00 46.16 241 ALA A O 1
ATOM 1884 N N . PRO A 1 242 ? -34.677 48.512 17.478 1.00 58.47 242 PRO A N 1
ATOM 1885 C CA . PRO A 1 242 ? -34.279 47.133 17.770 1.00 58.47 242 PRO A CA 1
ATOM 1886 C C . PRO A 1 242 ? -34.906 46.553 19.052 1.00 58.47 242 PRO A C 1
ATOM 1888 O O . PRO A 1 242 ? -35.394 47.290 19.903 1.00 58.47 242 PRO A O 1
ATOM 1891 N N . GLY A 1 243 ? -34.728 45.241 19.253 1.00 41.41 243 GLY A N 1
ATOM 1892 C CA . GLY A 1 243 ? -34.424 44.694 20.581 1.00 41.41 243 GLY A CA 1
ATOM 1893 C C . GLY A 1 243 ? -35.320 43.573 21.121 1.00 41.41 243 GLY A C 1
ATOM 1894 O O . GLY A 1 243 ? -36.541 43.649 21.050 1.00 41.41 243 GLY A O 1
ATOM 1895 N N . CYS A 1 244 ? -34.635 42.637 21.799 1.00 39.56 244 CYS A N 1
ATOM 1896 C CA . CYS A 1 244 ? -35.103 41.708 22.842 1.00 39.56 244 CYS A CA 1
ATOM 1897 C C . CYS A 1 244 ? -35.978 40.525 22.374 1.00 39.56 244 CYS A C 1
ATOM 1899 O O . CYS A 1 244 ? -36.913 40.697 21.607 1.00 39.56 244 CYS A O 1
ATOM 1901 N N . ARG A 1 245 ? -35.742 39.283 22.807 1.00 48.34 245 ARG A N 1
ATOM 1902 C CA . ARG A 1 245 ? -35.179 38.773 24.069 1.00 48.34 245 ARG A CA 1
ATOM 1903 C C . ARG A 1 245 ? -34.485 37.431 23.847 1.00 48.34 245 ARG A C 1
ATOM 1905 O O . ARG A 1 245 ? -34.923 36.711 22.925 1.00 48.34 245 ARG A O 1
#

Organism: Raoultella terrigena (NCBI:txid577)

Sequence (245 aa):
MLNGIREKGLSVLNWTAEAEQLRLRLHCAAQWLPEEAWPAVDETSLLATLEAWLLPQMSGVHSLRALRALDIRQALQNWLPWPLRQKLDSELPTHYVVPTGSRIAIRYHEENPPALAVRMQEMFGEATTPTIAQGRMALVLELLSPAQRPLQITRDLSAFWQGAYREVQKEMKGRYPKHVWPDDPANAAATRRTKKVCAAGIALRPATTPGSTKTGRRRPAPARDRRPAAYPAAGGSAAAAPGCR